Protein AF-A0A943PPU2-F1 (afdb_monomer)

Sequence (184 aa):
MMKNMEWGAVAYLKQSKYGLGTTDIEVNTDLDHYYTGGGISDAYKTNVAQSTTGNEYGVYDMSGGAFEYVMGNMKNSGNAFYSSNAGFTTAPDAKYYDSYKYDTSYTSHARGKLGDATKETLTAFGFTYGGWYSDYTTFSNSSYSWFLRGGHYSQGTYAGVFYFNSNKGNAFDSYSARAVLSAQ

Mean predicted aligned error: 3.01 Å

Foldseek 3Di:
DAELLVLLVLVCLLCDPQFVNLQFQAAQQQAPQLDWLNDPDQVLQVSLSQFSHSHSPGDHLQAARFWAWHQEFEAAPVRHTALQAQPDPHDDPPVRYHYWYADQFFQQQVRDDPNSLSRPQFCDGSDQLRGVQSAGHTHAYNQFTTKIGQDHSVCGSNGGSSHIDTHSNDDDPRYHYDDDDDDD

Radius of gyration: 15.71 Å; Cα contacts (8 Å, |Δi|>4): 454; chains: 1; bounding box: 36×34×41 Å

Secondary structure (DSSP, 8-state):
---HHHHHHHHHHHHSTTTTTTSPPPPB--TTT--TTSSSTTGGGT-GGGSTTSSTTSPP-SSBSSEEEEEEEE--TTSS---TTS--SSPPPGGG-EEE---S-SS-GGGPPTTTTSSTTBSSTT-TT-BGGG--B---BTTB-EEEEE--GGGGGG-EEEEEEEE-S---TTEEE-------

Structure (mmCIF, N/CA/C/O backbone):
data_AF-A0A943PPU2-F1
#
_entry.id   AF-A0A943PPU2-F1
#
loop_
_atom_site.group_PDB
_atom_site.id
_atom_site.type_symbol
_atom_site.label_atom_id
_atom_site.label_alt_id
_atom_site.label_comp_id
_atom_site.label_asym_id
_atom_site.label_entity_id
_atom_site.label_seq_id
_atom_site.pdbx_PDB_ins_code
_atom_site.Cartn_x
_atom_site.Cartn_y
_atom_site.Cartn_z
_atom_site.occupancy
_atom_site.B_iso_or_equiv
_atom_site.auth_seq_id
_atom_site.auth_comp_id
_atom_site.auth_asym_id
_atom_site.auth_atom_id
_atom_site.pdbx_PDB_model_num
ATOM 1 N N . MET A 1 1 ? -5.563 -10.428 -8.237 1.00 91.38 1 MET A N 1
ATOM 2 C CA . MET A 1 1 ? -4.950 -9.590 -7.189 1.00 91.38 1 MET A CA 1
ATOM 3 C C . MET A 1 1 ? -5.447 -8.163 -7.361 1.00 91.38 1 MET A C 1
ATOM 5 O O . MET A 1 1 ? -5.676 -7.752 -8.494 1.00 91.38 1 MET A O 1
ATOM 9 N N . MET A 1 2 ? -5.663 -7.463 -6.251 1.00 95.81 2 MET A N 1
ATOM 10 C CA . MET A 1 2 ? -6.032 -6.044 -6.170 1.00 95.81 2 MET A CA 1
ATOM 11 C C . MET A 1 2 ? -4.985 -5.139 -6.847 1.00 95.81 2 MET A C 1
ATOM 13 O O . MET A 1 2 ? -3.799 -5.451 -6.774 1.00 95.81 2 MET A O 1
ATOM 17 N N . LYS A 1 3 ? -5.374 -4.022 -7.476 1.00 96.75 3 LYS A N 1
ATOM 18 C CA .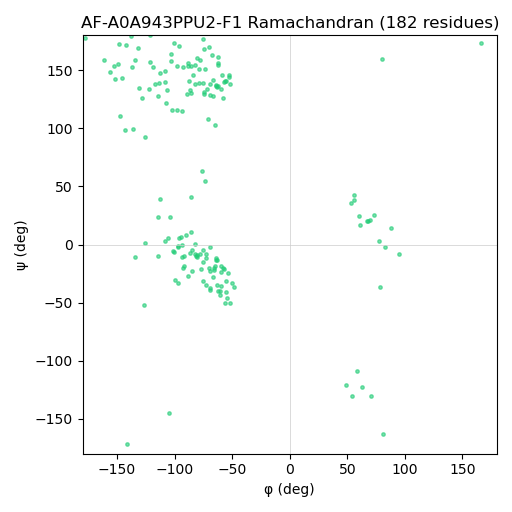 LYS A 1 3 ? -4.454 -2.957 -7.926 1.00 96.75 3 LYS A CA 1
ATOM 19 C C . LYS A 1 3 ? -4.378 -1.833 -6.887 1.00 96.75 3 LYS A C 1
ATOM 21 O O . LYS A 1 3 ? -5.166 -1.771 -5.946 1.00 96.75 3 LYS A O 1
ATOM 26 N N . ASN A 1 4 ? -3.452 -0.898 -7.078 1.00 97.31 4 ASN A N 1
ATOM 27 C CA . ASN A 1 4 ? -3.294 0.238 -6.168 1.00 97.31 4 ASN A CA 1
ATOM 28 C C . ASN A 1 4 ? -4.540 1.138 -6.141 1.00 97.31 4 ASN A C 1
ATOM 30 O O . ASN A 1 4 ? -4.911 1.619 -5.075 1.00 97.31 4 ASN A O 1
ATOM 34 N N . MET A 1 5 ? -5.239 1.305 -7.267 1.00 95.88 5 MET A N 1
ATOM 35 C CA . MET A 1 5 ? -6.501 2.059 -7.292 1.00 95.88 5 MET A CA 1
ATOM 36 C C . MET A 1 5 ? -7.581 1.455 -6.381 1.00 95.88 5 MET A C 1
ATOM 38 O O . MET A 1 5 ? -8.298 2.192 -5.706 1.00 95.88 5 MET A O 1
ATOM 42 N N . GLU A 1 6 ? -7.704 0.125 -6.322 1.00 97.12 6 GLU A N 1
ATOM 43 C CA . GLU A 1 6 ? -8.655 -0.510 -5.403 1.00 97.12 6 GLU A CA 1
ATOM 44 C C . GLU A 1 6 ? -8.185 -0.433 -3.943 1.00 97.12 6 GLU A C 1
ATOM 46 O O . GLU A 1 6 ? -9.016 -0.239 -3.057 1.00 97.12 6 GLU A O 1
ATOM 51 N N . TRP A 1 7 ? -6.873 -0.507 -3.678 1.00 98.00 7 TRP A N 1
ATOM 52 C CA . TRP A 1 7 ? -6.336 -0.257 -2.332 1.00 98.00 7 TRP A CA 1
ATOM 53 C C . TRP A 1 7 ? -6.649 1.166 -1.864 1.00 98.00 7 TRP A C 1
ATOM 55 O O . TRP A 1 7 ? -7.084 1.372 -0.729 1.00 98.00 7 TRP A O 1
ATOM 65 N N . GLY A 1 8 ? -6.478 2.149 -2.751 1.00 97.94 8 GLY A 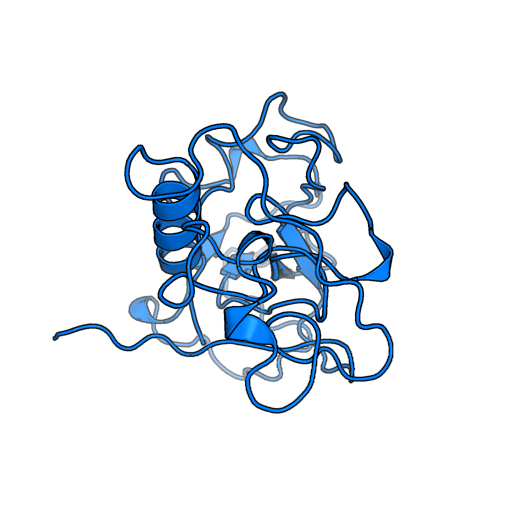N 1
ATOM 66 C CA . GLY A 1 8 ? -6.812 3.544 -2.497 1.00 97.94 8 GLY A CA 1
ATOM 67 C C . GLY A 1 8 ? -8.258 3.707 -2.043 1.00 97.94 8 GLY A C 1
ATOM 68 O O . GLY A 1 8 ? -8.501 4.334 -1.017 1.00 97.94 8 GLY A O 1
ATOM 69 N N . ALA A 1 9 ? -9.217 3.058 -2.712 1.00 97.00 9 ALA A N 1
ATOM 70 C CA . ALA A 1 9 ? -10.622 3.084 -2.295 1.00 97.00 9 ALA A CA 1
ATOM 71 C C . ALA A 1 9 ? -10.824 2.615 -0.838 1.00 97.00 9 ALA A C 1
ATOM 73 O O . ALA A 1 9 ? -11.580 3.238 -0.089 1.00 97.00 9 ALA A O 1
ATOM 74 N N . VAL A 1 10 ? -10.109 1.570 -0.407 1.00 97.50 10 VAL A N 1
ATOM 75 C CA . VAL A 1 10 ? -10.146 1.085 0.984 1.00 97.50 10 VAL A CA 1
ATOM 76 C C . VAL A 1 10 ? -9.489 2.084 1.947 1.00 97.50 10 VAL A C 1
ATOM 78 O O . VAL A 1 10 ? -10.017 2.332 3.034 1.00 97.50 10 VAL A O 1
ATOM 81 N N . ALA A 1 11 ? -8.384 2.716 1.545 1.00 98.00 11 ALA A N 1
ATOM 82 C CA . ALA A 1 11 ? -7.723 3.765 2.325 1.00 98.00 11 ALA A CA 1
ATOM 83 C C . ALA A 1 11 ? -8.628 4.994 2.530 1.00 98.00 11 ALA A C 1
ATOM 85 O O . ALA A 1 11 ? -8.710 5.542 3.632 1.00 98.00 11 ALA A O 1
ATOM 86 N N . TYR A 1 12 ? -9.376 5.396 1.501 1.00 98.06 12 TYR A N 1
ATOM 87 C CA . TYR A 1 12 ? -10.361 6.470 1.621 1.00 98.06 12 TYR A CA 1
ATOM 88 C C . TYR A 1 12 ? -11.561 6.077 2.470 1.00 98.06 12 TYR A C 1
ATOM 90 O O . TYR A 1 12 ? -12.035 6.913 3.237 1.00 98.06 12 TYR A O 1
ATOM 98 N N . LEU A 1 13 ? -12.033 4.827 2.386 1.00 97.62 13 LEU A N 1
ATOM 99 C CA . LEU A 1 13 ? -13.058 4.325 3.301 1.00 97.62 13 LEU A CA 1
ATOM 100 C C . LEU A 1 13 ? -12.590 4.491 4.750 1.00 97.62 13 LEU A C 1
ATOM 102 O O . LEU A 1 13 ? -13.311 5.122 5.522 1.00 97.62 13 LEU A O 1
ATOM 106 N N . LYS A 1 14 ? -11.370 4.035 5.079 1.00 98.06 14 LYS A N 1
ATOM 107 C CA . LYS A 1 14 ? -10.753 4.198 6.409 1.00 98.06 14 LYS A CA 1
ATOM 108 C C . LYS A 1 14 ? -10.772 5.647 6.875 1.00 98.06 14 LYS A C 1
ATOM 110 O O . LYS A 1 14 ? -11.221 5.920 7.982 1.00 98.06 14 LYS A O 1
ATOM 115 N N . GLN A 1 15 ? -10.314 6.573 6.034 1.00 98.06 15 GLN A N 1
ATOM 116 C CA . GLN A 1 15 ? -10.206 7.992 6.390 1.00 98.06 15 GLN A CA 1
ATOM 117 C C . GLN A 1 15 ? -11.558 8.731 6.416 1.00 98.06 15 GLN A C 1
ATOM 119 O O . GLN A 1 15 ? -11.650 9.849 6.925 1.00 98.06 15 GLN A O 1
ATOM 124 N N . SER A 1 16 ? -12.612 8.155 5.835 1.00 97.88 16 SER A N 1
ATOM 125 C CA . SER A 1 16 ? -13.917 8.807 5.716 1.00 97.88 16 SER A CA 1
ATOM 126 C C . SER A 1 16 ? -14.684 8.857 7.042 1.00 97.88 16 SER A C 1
ATOM 128 O O . SER A 1 16 ? -14.389 8.129 7.985 1.00 97.88 16 SER A O 1
ATOM 130 N N . LYS A 1 17 ? -15.770 9.645 7.073 1.00 97.25 17 LYS A N 1
ATOM 131 C CA . LYS A 1 17 ? -16.748 9.651 8.180 1.00 97.25 17 LYS A CA 1
ATOM 132 C C . LYS A 1 17 ? -17.507 8.326 8.366 1.00 97.25 17 LYS A C 1
ATOM 134 O O . LYS A 1 17 ? -18.249 8.195 9.330 1.00 97.25 17 LYS A O 1
ATOM 139 N N . TYR A 1 18 ? -17.396 7.411 7.402 1.00 96.50 18 TYR A N 1
ATOM 140 C CA . TYR A 1 18 ? -17.982 6.070 7.454 1.00 96.50 18 TYR A CA 1
ATOM 141 C C . TYR A 1 18 ? -16.944 5.002 7.838 1.00 96.50 18 TYR A C 1
ATOM 143 O O . TYR A 1 18 ? -17.309 3.844 8.020 1.00 96.50 18 TYR A O 1
ATOM 151 N N . GLY A 1 19 ? -15.666 5.383 7.930 1.00 98.00 19 GLY A N 1
ATOM 152 C CA . GLY A 1 19 ? -14.591 4.561 8.472 1.00 98.00 19 GLY A CA 1
ATOM 153 C C . GLY A 1 19 ? -14.181 5.026 9.866 1.00 98.00 19 GLY A C 1
ATOM 154 O O . GLY A 1 19 ? -15.003 5.506 10.643 1.00 98.00 19 GLY A O 1
ATOM 155 N N . LEU A 1 20 ? -12.887 4.916 10.164 1.00 97.81 20 LEU A N 1
ATOM 156 C CA . LEU A 1 20 ? -12.278 5.374 11.416 1.00 97.81 20 LEU A CA 1
ATOM 157 C C . LEU A 1 20 ? -11.965 6.880 11.450 1.00 97.81 20 LEU A C 1
ATOM 159 O O . LEU A 1 20 ? -11.620 7.420 12.504 1.00 97.81 20 LEU A O 1
ATOM 163 N N . GLY A 1 21 ? -12.064 7.583 10.321 1.00 97.75 21 GLY A N 1
ATOM 164 C CA . GLY A 1 21 ? -11.729 9.001 10.256 1.00 97.75 21 GLY A CA 1
ATOM 165 C C . GLY A 1 21 ? -10.250 9.239 10.568 1.00 97.75 21 GLY A C 1
ATOM 166 O O . GLY A 1 21 ? -9.369 8.700 9.901 1.00 97.75 21 GLY A O 1
ATOM 167 N N . THR A 1 22 ? -9.978 10.067 11.580 1.00 96.44 22 THR A N 1
ATOM 168 C CA . THR A 1 22 ? -8.616 10.360 12.058 1.00 96.44 22 THR A CA 1
ATOM 169 C C . THR A 1 22 ? -8.084 9.347 13.068 1.00 96.44 22 THR A C 1
ATOM 171 O O . THR A 1 22 ? -6.938 9.468 13.489 1.00 96.44 22 THR A O 1
ATOM 174 N N . THR A 1 23 ? -8.896 8.380 13.497 1.00 97.38 23 THR A N 1
ATOM 175 C CA . THR A 1 23 ? -8.406 7.260 14.303 1.00 97.38 23 THR A CA 1
ATOM 176 C C . THR A 1 23 ? -7.653 6.298 13.392 1.00 97.38 23 THR A C 1
ATOM 178 O O . THR A 1 23 ? -8.045 6.068 12.241 1.00 97.38 23 THR A O 1
ATOM 181 N N . ASP A 1 24 ? -6.534 5.775 13.881 1.00 96.75 24 ASP A N 1
ATOM 182 C CA . ASP A 1 24 ? -5.734 4.839 13.109 1.00 96.75 24 ASP A CA 1
ATOM 183 C C . ASP A 1 24 ? -6.158 3.383 13.292 1.00 96.75 24 ASP A C 1
ATOM 185 O O . ASP A 1 24 ? -6.806 3.046 14.283 1.00 96.75 24 ASP A O 1
ATOM 189 N N . ILE A 1 25 ? -5.837 2.544 12.304 1.00 97.75 25 ILE A N 1
ATOM 190 C CA . ILE A 1 25 ? -6.087 1.101 12.382 1.00 97.75 25 ILE A CA 1
ATOM 191 C C . ILE A 1 25 ? -5.058 0.492 13.333 1.00 97.75 25 ILE A C 1
ATOM 193 O O . ILE A 1 25 ? -3.858 0.706 13.169 1.00 97.75 25 ILE A O 1
ATOM 197 N N . GLU A 1 26 ? -5.519 -0.299 14.299 1.00 97.25 26 GLU A N 1
ATOM 198 C CA . GLU A 1 26 ? -4.621 -1.043 15.178 1.00 97.25 26 GLU A CA 1
ATOM 199 C C . GLU A 1 26 ? -3.813 -2.075 14.379 1.00 97.25 26 GLU A C 1
ATOM 201 O O . GLU A 1 26 ? -4.338 -2.778 13.515 1.00 97.25 26 GLU A O 1
ATOM 206 N N . VAL A 1 27 ? -2.516 -2.155 14.670 1.00 97.00 27 VAL A N 1
ATOM 207 C CA . VAL A 1 27 ? -1.587 -3.040 13.964 1.00 97.00 27 VAL A CA 1
ATOM 208 C C . VAL A 1 27 ? -1.908 -4.494 14.301 1.00 97.00 27 VAL A C 1
ATOM 210 O O . VAL A 1 27 ? -1.947 -4.875 15.471 1.00 97.00 27 VAL A O 1
ATOM 213 N N . ASN A 1 28 ? -2.062 -5.333 13.278 1.00 95.88 28 ASN A N 1
ATOM 214 C CA . ASN A 1 28 ? -2.073 -6.778 13.447 1.00 95.88 28 ASN A CA 1
ATOM 215 C C . ASN A 1 28 ? -0.651 -7.252 13.802 1.00 95.88 28 ASN A C 1
ATOM 217 O O . ASN A 1 28 ? 0.266 -7.219 12.974 1.00 95.88 28 ASN A O 1
ATOM 221 N N . THR A 1 29 ? -0.467 -7.655 15.058 1.00 94.31 29 THR A N 1
ATOM 222 C CA . THR A 1 29 ? 0.818 -8.085 15.626 1.00 94.31 29 THR A CA 1
ATOM 223 C C . THR A 1 29 ? 1.020 -9.601 15.613 1.00 94.31 29 THR A C 1
ATOM 225 O O . THR A 1 29 ? 2.026 -10.068 16.149 1.00 94.31 29 THR A O 1
ATOM 228 N N . ASP A 1 30 ? 0.108 -10.372 15.003 1.00 90.56 30 ASP A N 1
ATOM 229 C CA . ASP A 1 30 ? 0.251 -11.825 14.878 1.00 90.56 30 ASP A CA 1
ATOM 230 C C . ASP A 1 30 ? 1.463 -12.172 14.004 1.00 90.56 30 ASP A C 1
ATOM 232 O O . ASP A 1 30 ? 1.446 -12.047 12.777 1.00 90.56 30 ASP A O 1
ATOM 236 N N . LEU A 1 31 ? 2.533 -12.580 14.681 1.00 85.00 31 LEU A N 1
ATOM 237 C CA . LEU A 1 31 ? 3.847 -12.813 14.099 1.00 85.00 31 LEU A CA 1
ATOM 238 C C . LEU A 1 31 ? 4.019 -14.206 13.491 1.00 85.00 31 LEU A C 1
ATOM 240 O O . LEU A 1 31 ? 4.896 -14.390 12.649 1.00 85.00 31 LEU A O 1
ATOM 244 N N . ASP A 1 32 ? 3.209 -15.166 13.935 1.00 82.81 32 ASP A N 1
ATOM 245 C CA . ASP A 1 32 ? 3.409 -16.584 13.640 1.00 82.81 32 ASP A CA 1
ATOM 246 C C . ASP A 1 32 ? 2.512 -17.058 12.495 1.00 82.81 32 ASP A C 1
ATOM 248 O O . ASP A 1 32 ? 2.891 -17.960 11.747 1.00 82.81 32 ASP A O 1
ATOM 252 N N . HIS A 1 33 ? 1.326 -16.460 12.348 1.00 88.50 33 HIS A N 1
ATOM 253 C CA . HIS A 1 33 ? 0.318 -16.978 11.421 1.00 88.50 33 HIS A CA 1
ATOM 254 C C . HIS A 1 33 ? -0.351 -15.926 10.539 1.00 88.50 33 HIS A C 1
ATOM 256 O O . HIS A 1 33 ? -1.046 -16.298 9.592 1.00 88.50 33 HIS A O 1
ATOM 262 N N . TYR A 1 34 ? -0.147 -14.636 10.826 1.00 91.06 34 TYR A N 1
ATOM 263 C CA . TYR A 1 34 ? -0.764 -13.531 10.090 1.00 91.06 34 TYR A CA 1
ATOM 264 C C . TYR A 1 34 ? -2.291 -13.660 9.996 1.00 91.06 34 TYR A C 1
ATOM 266 O O . TYR A 1 34 ? -2.887 -13.344 8.964 1.00 91.06 34 TYR A O 1
ATOM 274 N N . TYR A 1 35 ? -2.936 -14.173 11.047 1.00 93.06 35 TYR A N 1
ATOM 275 C CA . TYR A 1 35 ? -4.370 -14.396 11.023 1.00 93.06 35 TYR A CA 1
ATOM 276 C C . TYR A 1 35 ? -5.122 -13.077 10.894 1.00 93.06 35 TYR A C 1
ATOM 278 O O . TYR A 1 35 ? -4.827 -12.098 11.585 1.00 93.06 35 TYR A O 1
ATOM 286 N N . THR A 1 36 ? -6.146 -13.081 10.046 1.00 89.19 36 THR A N 1
ATOM 287 C CA . THR A 1 36 ? -7.007 -11.922 9.844 1.00 89.19 36 THR A CA 1
ATOM 288 C C . THR A 1 36 ? -7.660 -11.478 11.142 1.00 89.19 36 THR A C 1
ATOM 290 O O . THR A 1 36 ? -8.317 -12.259 11.831 1.00 89.19 36 THR A O 1
ATOM 293 N N . GLY A 1 37 ? -7.485 -10.199 11.475 1.00 91.56 37 GLY A N 1
ATOM 294 C CA . GLY A 1 37 ? -7.968 -9.651 12.741 1.00 91.56 37 GLY A CA 1
ATOM 295 C C . GLY A 1 37 ? -7.207 -10.169 13.964 1.00 91.56 37 GLY A C 1
ATOM 296 O O . GLY A 1 37 ? -7.748 -10.128 15.065 1.00 91.56 37 GLY A O 1
ATOM 297 N N . GLY A 1 38 ? -5.982 -10.672 13.790 1.00 91.94 38 GLY A N 1
ATOM 298 C CA . GLY A 1 38 ? -5.052 -10.991 14.875 1.00 91.94 38 GLY A CA 1
ATOM 299 C C . GLY A 1 38 ? -5.409 -12.230 15.694 1.00 91.94 38 GLY A C 1
ATOM 300 O O . GLY A 1 38 ? -5.047 -12.306 16.868 1.00 91.94 38 GLY A O 1
ATOM 301 N N . GLY A 1 39 ? -6.148 -13.188 15.129 1.00 92.31 39 GLY A N 1
ATOM 302 C CA . GLY A 1 39 ? -6.456 -14.432 15.828 1.00 92.31 39 GLY A CA 1
ATOM 303 C C . GLY A 1 39 ? -7.267 -15.438 15.019 1.00 92.31 39 GLY A C 1
ATOM 304 O O . GLY A 1 39 ? -7.672 -15.196 13.888 1.00 92.31 39 GLY A O 1
ATOM 305 N N . ILE A 1 40 ? -7.514 -16.594 15.626 1.00 92.81 40 ILE A N 1
ATOM 306 C CA . ILE A 1 40 ? -8.239 -17.705 15.001 1.00 92.81 40 ILE A CA 1
ATOM 307 C C . ILE A 1 40 ? -9.761 -17.509 15.035 1.00 92.81 40 ILE A C 1
ATOM 309 O O . ILE A 1 40 ? -10.298 -16.808 15.893 1.00 92.81 40 ILE A O 1
ATOM 313 N N . SER A 1 41 ? -10.469 -18.227 14.158 1.00 93.50 41 SER A N 1
ATOM 314 C CA . SER A 1 41 ? -11.937 -18.280 14.125 1.00 93.50 41 SER A CA 1
ATOM 315 C C . SER A 1 41 ? -12.567 -16.893 13.942 1.00 93.50 41 SER A C 1
ATOM 317 O O . SER A 1 41 ? -12.491 -16.325 12.856 1.00 93.50 41 SER A O 1
ATOM 319 N N . ASP A 1 42 ? -13.202 -16.348 14.977 1.00 95.12 42 ASP A N 1
ATOM 320 C CA . ASP A 1 42 ? -13.970 -15.112 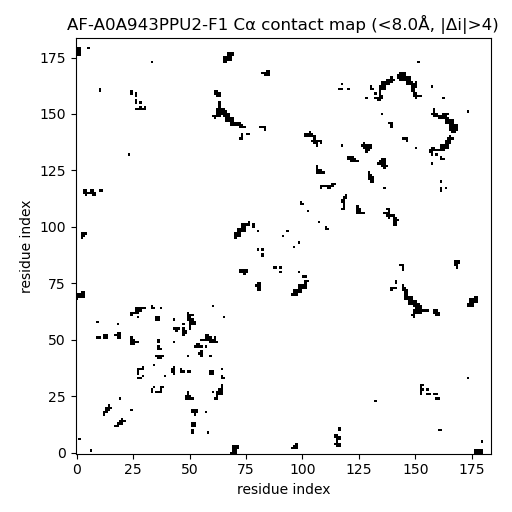14.932 1.00 95.12 42 ASP A CA 1
ATOM 321 C C . ASP A 1 42 ? -13.360 -13.986 15.773 1.00 95.12 42 ASP A C 1
ATOM 323 O O . ASP A 1 42 ? -14.054 -13.033 16.124 1.00 95.12 42 ASP A O 1
ATOM 327 N N . ALA A 1 43 ? -12.047 -14.052 16.024 1.00 94.62 43 ALA A N 1
ATOM 328 C CA . ALA A 1 43 ? -11.282 -12.996 16.692 1.00 94.62 43 ALA A CA 1
ATOM 329 C C . ALA A 1 43 ? -11.513 -11.600 16.081 1.00 94.62 43 ALA A C 1
ATOM 331 O O . ALA A 1 43 ? -11.561 -10.603 16.801 1.00 94.62 43 ALA A O 1
ATOM 332 N N . TYR A 1 44 ? -11.747 -11.520 14.766 1.00 94.56 44 TYR A N 1
ATOM 333 C CA . TYR A 1 44 ? -12.059 -10.267 14.075 1.00 94.56 44 TYR A CA 1
ATOM 334 C C . TYR A 1 44 ? -13.273 -9.532 14.680 1.00 94.56 44 TYR A C 1
ATOM 336 O O . TYR A 1 44 ? -13.282 -8.301 14.706 1.00 94.56 44 TYR A O 1
ATOM 344 N N . LYS A 1 45 ? -14.261 -10.248 15.239 1.00 95.81 45 LYS A N 1
ATOM 345 C CA . LYS A 1 45 ? -15.460 -9.650 15.856 1.00 95.81 45 LYS A CA 1
ATOM 346 C C . LYS A 1 45 ? -15.154 -8.858 17.123 1.00 95.81 45 LYS A C 1
ATOM 348 O O . LYS A 1 45 ? -15.898 -7.941 17.457 1.00 95.81 45 LYS A O 1
ATOM 353 N N . THR A 1 46 ? -14.091 -9.216 17.842 1.00 95.62 46 THR A N 1
ATOM 354 C CA . THR A 1 46 ? -13.642 -8.491 19.039 1.00 95.62 46 THR A CA 1
ATOM 355 C C . THR A 1 46 ? -12.517 -7.516 18.716 1.00 95.62 46 THR A C 1
ATOM 357 O O . THR A 1 46 ? -12.479 -6.425 19.277 1.00 95.62 46 THR A O 1
ATOM 360 N N . ASN A 1 47 ? -11.653 -7.850 17.754 1.00 96.56 47 ASN A N 1
ATOM 361 C CA . ASN A 1 47 ? -10.505 -7.036 17.341 1.00 96.56 47 ASN A CA 1
ATOM 362 C C . ASN A 1 47 ? -10.887 -5.982 16.288 1.00 96.56 47 ASN A C 1
ATOM 364 O O . ASN A 1 47 ? -10.168 -5.736 15.321 1.00 96.56 47 ASN A O 1
ATOM 368 N N . VAL A 1 48 ? -12.042 -5.338 16.463 1.00 97.31 48 VAL A N 1
ATOM 369 C CA . VAL A 1 48 ? -12.626 -4.414 15.476 1.00 97.31 48 VAL A CA 1
ATOM 370 C C . VAL A 1 48 ? -11.795 -3.153 15.231 1.00 97.31 48 VAL A C 1
ATOM 372 O O . VAL A 1 48 ? -11.951 -2.519 14.188 1.00 97.31 48 VAL A O 1
ATOM 375 N N . ALA A 1 49 ? -10.884 -2.807 16.144 1.00 97.12 49 ALA A N 1
ATOM 376 C CA . ALA A 1 49 ? -9.924 -1.718 15.966 1.00 97.12 49 ALA A CA 1
ATOM 377 C C . ALA A 1 49 ? -8.906 -1.987 14.837 1.00 97.12 49 ALA A C 1
ATOM 379 O O . ALA A 1 49 ? -8.362 -1.042 14.271 1.00 97.12 49 ALA A O 1
ATOM 380 N N . GLN A 1 50 ? -8.710 -3.253 14.446 1.00 96.88 50 GLN A N 1
ATOM 381 C CA . GLN A 1 50 ? -7.894 -3.641 13.287 1.00 96.88 50 GLN A CA 1
ATOM 382 C C . GLN A 1 50 ? -8.654 -3.539 11.948 1.00 96.88 50 GLN A C 1
ATOM 384 O O . GLN A 1 50 ? -8.108 -3.852 10.889 1.00 96.88 50 GLN A O 1
ATOM 389 N N . SER A 1 51 ? -9.921 -3.113 11.972 1.00 97.81 51 SER A N 1
ATOM 390 C CA . SER A 1 51 ? -10.749 -2.942 10.777 1.00 97.81 51 SER A CA 1
ATOM 391 C C . SER A 1 51 ? -10.770 -1.487 10.301 1.00 97.81 51 SER A C 1
ATOM 393 O O . SER A 1 51 ? -10.698 -0.552 11.095 1.00 97.81 51 SER A O 1
ATOM 395 N N . THR A 1 52 ? -10.992 -1.259 9.006 1.00 98.19 52 THR A N 1
ATOM 396 C CA . THR A 1 52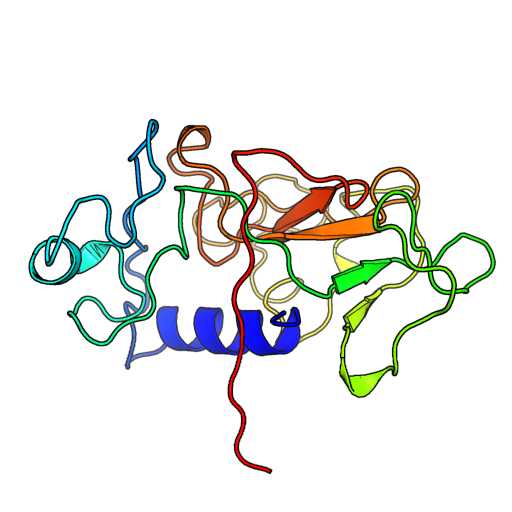 ? -11.115 0.098 8.432 1.00 98.19 52 THR A CA 1
ATOM 397 C C . THR A 1 52 ? -12.297 0.924 8.951 1.00 98.19 52 THR A C 1
ATOM 399 O O . THR A 1 52 ? -12.353 2.126 8.689 1.00 98.19 52 THR A O 1
ATOM 402 N N . THR A 1 53 ? -13.254 0.308 9.648 1.00 97.94 53 THR A N 1
ATOM 403 C CA . THR A 1 53 ? -14.506 0.960 10.072 1.00 97.94 53 THR A CA 1
ATOM 404 C C . THR A 1 53 ? -14.778 0.869 11.573 1.00 97.94 53 THR A C 1
ATOM 406 O O . THR A 1 53 ? -15.810 1.353 12.036 1.00 97.94 53 THR A O 1
ATOM 409 N N . GLY A 1 54 ? -13.876 0.259 12.346 1.00 97.19 54 GLY A N 1
ATOM 410 C CA . GLY A 1 54 ? -14.067 0.059 13.783 1.00 97.19 54 GLY A CA 1
ATOM 411 C C . GLY A 1 54 ? -15.186 -0.928 14.139 1.00 97.19 54 GLY A C 1
ATOM 412 O O . GLY A 1 54 ? -15.706 -0.873 15.250 1.00 97.19 54 GLY A O 1
ATOM 413 N N . ASN A 1 55 ? -15.594 -1.804 13.214 1.00 96.81 55 ASN A N 1
ATOM 414 C CA . ASN A 1 55 ? -16.605 -2.843 13.435 1.00 96.81 55 ASN A CA 1
ATOM 415 C C . ASN A 1 55 ? -16.317 -4.098 12.586 1.00 96.81 55 ASN A C 1
ATOM 417 O O . ASN A 1 55 ? -15.448 -4.084 11.716 1.00 96.81 55 ASN A O 1
ATOM 421 N N . GLU A 1 56 ? -17.076 -5.175 12.814 1.00 96.50 56 GLU A N 1
ATOM 422 C CA . GLU A 1 56 ? -16.847 -6.489 12.187 1.00 96.50 56 GLU A CA 1
ATOM 423 C C . GLU A 1 56 ? -17.016 -6.527 10.656 1.00 96.50 56 GLU A C 1
ATOM 425 O O . GLU A 1 56 ? -16.601 -7.493 10.019 1.00 96.50 56 GLU A O 1
ATOM 430 N N . TYR A 1 57 ? -17.605 -5.489 10.055 1.00 95.88 57 TYR A N 1
ATOM 431 C CA . TYR A 1 57 ? -17.850 -5.394 8.612 1.00 95.88 57 TYR A CA 1
ATOM 432 C C . TYR A 1 57 ? -16.771 -4.596 7.869 1.00 95.88 57 TYR A C 1
ATOM 434 O O . TYR A 1 57 ? -16.853 -4.427 6.650 1.00 95.88 57 TYR A O 1
ATOM 442 N N . GLY A 1 58 ? -15.775 -4.069 8.587 1.00 96.31 58 GLY A N 1
ATOM 443 C CA . GLY A 1 58 ? -14.637 -3.391 7.981 1.00 96.31 58 GLY A CA 1
ATOM 444 C C . GLY A 1 58 ? -13.702 -4.342 7.237 1.00 96.31 58 GLY A C 1
ATOM 445 O O . GLY A 1 58 ? -13.788 -5.564 7.329 1.00 96.31 58 GLY A O 1
ATOM 446 N N . VAL A 1 59 ? -12.762 -3.757 6.501 1.00 96.94 59 VAL A N 1
ATOM 447 C CA . VAL A 1 59 ? -11.674 -4.513 5.874 1.00 96.94 59 VAL A CA 1
ATOM 448 C C . VAL A 1 59 ? -10.545 -4.657 6.890 1.00 96.94 59 VAL A C 1
ATOM 450 O O . VAL A 1 59 ? -10.136 -3.662 7.487 1.00 96.94 59 VAL A O 1
ATOM 453 N N . TYR A 1 60 ? -10.056 -5.879 7.073 1.00 95.94 60 TYR A N 1
ATOM 454 C CA . TYR A 1 60 ? -8.957 -6.220 7.978 1.00 95.94 60 TYR A CA 1
ATOM 455 C C . TYR A 1 60 ? -7.637 -6.398 7.212 1.00 95.94 60 TYR A C 1
ATOM 457 O O . TYR A 1 60 ? -7.604 -6.368 5.973 1.00 95.94 60 TYR A O 1
ATOM 465 N N . ASP A 1 61 ? -6.550 -6.567 7.970 1.00 93.56 61 ASP A N 1
ATOM 466 C CA . ASP A 1 61 ? -5.180 -6.746 7.472 1.00 93.56 61 ASP A CA 1
ATOM 467 C C . ASP A 1 61 ? -4.753 -5.601 6.550 1.00 93.56 61 ASP A C 1
ATOM 469 O O . ASP A 1 61 ? -4.197 -5.793 5.470 1.00 93.56 61 ASP A O 1
ATOM 473 N N . MET A 1 62 ? -5.104 -4.385 6.970 1.00 96.44 62 MET A N 1
ATOM 474 C CA . MET A 1 62 ? -4.699 -3.142 6.318 1.00 96.44 62 MET A CA 1
ATOM 475 C C . MET A 1 62 ? -3.546 -2.457 7.068 1.00 96.44 62 MET A C 1
ATOM 477 O O . MET A 1 62 ? -3.051 -1.447 6.584 1.00 96.44 62 MET A O 1
ATOM 481 N N . SER A 1 63 ? -3.141 -2.984 8.231 1.00 97.06 63 SER A N 1
ATOM 482 C CA . SER A 1 63 ? -2.039 -2.505 9.073 1.00 97.06 63 SER A CA 1
ATOM 483 C C . SER A 1 63 ? -1.380 -3.694 9.780 1.00 97.06 63 SER A C 1
ATOM 485 O O . SER A 1 63 ? -2.003 -4.316 10.640 1.00 97.06 63 SER A O 1
ATOM 487 N N . GLY A 1 64 ? -0.143 -4.039 9.418 1.00 96.25 64 GLY A N 1
ATOM 488 C CA . GLY A 1 64 ? 0.586 -5.171 10.006 1.00 96.25 64 GLY A CA 1
ATOM 489 C C . GLY A 1 64 ? 0.213 -6.538 9.419 1.00 96.25 64 GLY A C 1
ATOM 490 O O . GLY A 1 64 ? -0.370 -6.630 8.342 1.00 96.25 64 GLY A O 1
ATOM 491 N N . GLY A 1 65 ? 0.566 -7.615 10.129 1.00 94.50 65 GLY A N 1
ATOM 492 C CA . GLY A 1 65 ? 0.437 -8.990 9.637 1.00 94.50 65 GLY A CA 1
ATOM 493 C C . GLY A 1 65 ? 1.448 -9.314 8.528 1.00 94.50 65 GLY A C 1
ATOM 494 O O . GLY A 1 65 ? 2.652 -9.076 8.687 1.00 94.50 65 GLY A O 1
ATOM 495 N N . ALA A 1 66 ? 0.961 -9.870 7.419 1.00 94.75 66 ALA A N 1
ATOM 496 C CA . ALA A 1 66 ? 1.745 -10.153 6.217 1.00 94.75 66 ALA A CA 1
ATOM 497 C C . ALA A 1 66 ? 1.814 -8.934 5.278 1.00 94.75 66 ALA A C 1
ATOM 499 O O . ALA A 1 66 ? 0.918 -8.094 5.244 1.00 94.75 66 ALA A O 1
ATOM 500 N N . PHE A 1 67 ? 2.869 -8.848 4.464 1.00 95.75 67 PHE A N 1
ATOM 501 C CA . PHE A 1 67 ? 2.926 -7.847 3.397 1.00 95.75 67 PHE A CA 1
ATOM 502 C C . PHE A 1 67 ? 1.954 -8.192 2.270 1.00 95.75 67 PHE A C 1
ATOM 504 O O . PHE A 1 67 ? 1.994 -9.298 1.745 1.00 95.75 67 PHE A O 1
ATOM 511 N N . GLU A 1 68 ? 1.186 -7.216 1.796 1.00 96.88 68 GLU A N 1
ATOM 512 C CA . GLU A 1 68 ? 0.232 -7.428 0.706 1.00 96.88 68 GLU A CA 1
ATOM 513 C C . GLU A 1 68 ? 0.814 -6.989 -0.634 1.00 96.88 68 GLU A C 1
ATOM 515 O O . GLU A 1 68 ? 1.044 -5.797 -0.864 1.00 96.88 68 GLU A O 1
ATOM 520 N N . TYR A 1 69 ? 1.000 -7.932 -1.556 1.00 97.81 69 TYR A N 1
ATOM 521 C CA . TYR A 1 69 ? 1.204 -7.577 -2.951 1.00 97.81 69 TYR A CA 1
ATOM 522 C C . TYR A 1 69 ? -0.074 -7.007 -3.557 1.00 97.81 69 TYR A C 1
ATOM 524 O O . TYR A 1 69 ? -1.178 -7.540 -3.423 1.00 97.81 69 TYR A O 1
ATOM 532 N N . VAL A 1 70 ? 0.128 -5.953 -4.333 1.00 97.88 70 VAL A N 1
ATOM 533 C CA . VAL A 1 70 ? -0.864 -5.400 -5.247 1.00 97.88 70 VAL A CA 1
ATOM 534 C C . VAL A 1 70 ? -0.296 -5.413 -6.658 1.00 97.88 70 VAL A C 1
ATOM 536 O O . VAL A 1 70 ? 0.918 -5.375 -6.868 1.00 97.88 70 VAL A O 1
ATOM 539 N N . MET A 1 71 ? -1.175 -5.408 -7.653 1.00 97.38 71 MET A N 1
ATOM 540 C CA . MET A 1 71 ? -0.821 -5.293 -9.065 1.00 97.38 71 MET A CA 1
ATOM 541 C C . MET A 1 71 ? -0.398 -3.855 -9.403 1.00 97.38 71 MET A C 1
ATOM 543 O O . MET A 1 71 ? -0.962 -3.223 -10.288 1.00 97.38 71 MET A O 1
ATOM 547 N N . GLY A 1 72 ? 0.576 -3.306 -8.680 1.00 97.56 72 GLY A N 1
ATOM 548 C CA . GLY A 1 72 ? 1.255 -2.049 -8.978 1.00 97.56 72 GLY A CA 1
ATOM 549 C C . GLY A 1 72 ? 2.671 -2.344 -9.461 1.00 97.56 72 GLY A C 1
ATOM 550 O O . GLY A 1 72 ? 3.441 -2.969 -8.734 1.00 97.56 72 GLY A O 1
ATOM 551 N N . ASN A 1 73 ? 3.023 -1.906 -10.673 1.00 97.81 73 ASN A N 1
ATOM 552 C CA . ASN A 1 73 ? 4.315 -2.202 -11.299 1.00 97.81 73 ASN A CA 1
ATOM 553 C C . ASN A 1 73 ? 4.997 -0.950 -11.862 1.00 97.81 73 ASN A C 1
ATOM 555 O O . ASN A 1 73 ? 4.379 -0.155 -12.573 1.00 97.81 73 ASN A O 1
ATOM 559 N N . MET A 1 74 ? 6.291 -0.782 -11.604 1.00 97.88 74 MET A N 1
ATOM 560 C CA . MET A 1 74 ? 7.102 0.241 -12.259 1.00 97.88 74 MET A CA 1
ATOM 561 C C . MET A 1 74 ? 7.655 -0.277 -13.586 1.00 97.88 74 MET A C 1
ATOM 563 O O . MET A 1 74 ? 8.244 -1.352 -13.643 1.00 97.88 74 MET A O 1
ATOM 567 N N . LYS A 1 75 ? 7.537 0.527 -14.644 1.00 97.88 75 LYS A N 1
ATOM 568 C CA . LYS A 1 75 ? 8.169 0.236 -15.938 1.00 97.88 75 LYS A CA 1
ATOM 569 C C . LYS A 1 75 ? 9.696 0.185 -15.828 1.00 97.88 75 LYS A C 1
ATOM 571 O O . LYS A 1 75 ? 10.277 0.853 -14.977 1.00 97.88 75 LYS A O 1
ATOM 576 N N . ASN A 1 76 ? 10.351 -0.542 -16.730 1.00 97.25 76 ASN A N 1
ATOM 577 C CA . ASN A 1 76 ? 11.812 -0.527 -16.853 1.00 97.25 76 ASN A CA 1
ATOM 578 C C . ASN A 1 76 ? 12.317 0.762 -17.540 1.00 97.25 76 ASN A C 1
ATOM 580 O O . ASN A 1 76 ? 11.530 1.598 -17.993 1.00 97.25 76 ASN A O 1
ATOM 584 N N . SER A 1 77 ? 13.640 0.914 -17.647 1.00 97.50 77 SER A N 1
ATOM 585 C CA . SER A 1 77 ? 14.285 2.075 -18.283 1.00 97.50 77 SER A CA 1
ATOM 586 C C . SER A 1 77 ? 13.906 2.264 -19.759 1.00 97.50 77 SER A C 1
ATOM 588 O O . SER A 1 77 ? 13.953 3.382 -20.262 1.00 97.50 77 SER A O 1
ATOM 590 N N . GLY A 1 78 ? 13.473 1.196 -20.436 1.00 97.62 78 GLY A N 1
ATOM 591 C CA . GLY A 1 78 ? 12.938 1.213 -21.799 1.00 97.62 78 GLY A CA 1
ATOM 592 C C . GLY A 1 78 ? 11.440 1.526 -21.893 1.00 97.62 78 GLY A C 1
ATOM 593 O O . GLY A 1 78 ? 10.856 1.343 -22.956 1.00 97.62 78 GLY A O 1
ATOM 594 N N . ASN A 1 79 ? 10.800 1.970 -20.802 1.00 96.50 79 ASN A N 1
ATOM 595 C CA . ASN A 1 79 ? 9.364 2.273 -20.730 1.00 96.50 79 ASN A CA 1
ATOM 596 C C . ASN A 1 79 ? 8.451 1.060 -21.036 1.00 96.50 79 ASN A C 1
ATOM 598 O O . ASN A 1 79 ? 7.288 1.234 -21.408 1.00 96.50 79 ASN A O 1
ATOM 602 N N . ALA A 1 80 ? 8.952 -0.161 -20.834 1.00 97.12 80 ALA A N 1
ATOM 603 C CA . ALA A 1 80 ? 8.202 -1.407 -20.972 1.00 97.12 80 ALA A CA 1
ATOM 604 C C . ALA A 1 80 ? 7.815 -1.992 -19.602 1.00 97.12 80 ALA A C 1
ATOM 606 O O . ALA A 1 80 ? 8.361 -1.604 -18.566 1.00 97.12 80 ALA A O 1
ATOM 607 N N . PHE A 1 81 ? 6.857 -2.924 -19.598 1.00 97.88 81 PHE A N 1
ATOM 608 C CA . PHE A 1 81 ? 6.488 -3.692 -18.405 1.00 97.88 81 PHE A CA 1
ATOM 609 C C . PHE A 1 81 ? 7.711 -4.406 -17.815 1.00 97.88 81 PHE A C 1
ATOM 611 O O . PHE A 1 81 ? 8.546 -4.923 -18.561 1.00 97.88 81 PHE A O 1
ATOM 618 N N . TYR A 1 82 ? 7.815 -4.437 -16.484 1.00 97.06 82 TYR A N 1
ATOM 619 C CA . TYR A 1 82 ? 8.986 -4.987 -15.811 1.00 97.06 82 TYR A CA 1
ATOM 620 C C . TYR A 1 82 ? 8.604 -6.062 -14.797 1.00 97.06 82 TYR A C 1
ATOM 622 O O . TYR A 1 82 ? 8.352 -5.792 -13.623 1.00 97.06 82 TYR A O 1
ATOM 630 N N . SER A 1 83 ? 8.608 -7.306 -15.277 1.00 96.56 83 SER A N 1
ATOM 631 C CA . SER A 1 83 ? 8.285 -8.495 -14.483 1.00 96.56 83 SER A CA 1
ATOM 632 C C . SER A 1 83 ? 9.212 -8.679 -13.278 1.00 96.56 83 SER A C 1
ATOM 634 O O . SER A 1 83 ? 8.760 -9.090 -12.213 1.00 96.56 83 SER A O 1
ATOM 636 N N . SER A 1 84 ? 10.499 -8.333 -13.416 1.00 96.31 84 SER A N 1
ATOM 637 C CA . SER A 1 84 ? 11.529 -8.674 -12.429 1.00 96.31 84 SER A CA 1
ATOM 638 C C . SER A 1 84 ? 11.436 -10.167 -12.059 1.00 96.31 84 SER A C 1
ATOM 640 O O . SER A 1 84 ? 11.524 -11.006 -12.955 1.00 96.31 84 SER A O 1
ATOM 642 N N . ASN A 1 85 ? 11.225 -10.511 -10.790 1.00 97.12 85 ASN A N 1
ATOM 643 C CA . ASN A 1 85 ? 11.147 -11.888 -10.306 1.00 97.12 85 ASN A CA 1
ATOM 644 C C . ASN A 1 85 ? 9.708 -12.434 -10.227 1.00 97.12 85 ASN A C 1
ATOM 646 O O . ASN A 1 85 ? 9.523 -13.549 -9.749 1.00 97.12 85 ASN A O 1
ATOM 650 N N . ALA A 1 86 ? 8.699 -11.698 -10.709 1.00 95.69 86 ALA A N 1
ATOM 651 C CA . ALA A 1 86 ? 7.293 -12.117 -10.641 1.00 95.69 86 ALA A CA 1
ATOM 652 C C . ALA A 1 86 ? 6.899 -13.211 -11.654 1.00 95.69 86 ALA A C 1
ATOM 654 O O . ALA A 1 86 ? 5.765 -13.678 -11.647 1.00 95.69 86 ALA A O 1
ATOM 655 N N . GLY A 1 87 ? 7.806 -13.616 -12.550 1.00 95.50 87 GLY A N 1
ATOM 656 C CA . GLY A 1 87 ? 7.593 -14.758 -13.448 1.00 95.50 87 GLY A CA 1
ATOM 657 C C . GLY A 1 87 ? 6.683 -14.498 -14.656 1.00 95.50 87 GLY A C 1
ATOM 658 O O . GLY A 1 87 ? 6.455 -15.408 -15.449 1.00 95.50 87 GLY A O 1
ATOM 659 N N . PHE A 1 88 ? 6.200 -13.269 -14.861 1.00 96.25 88 PHE A N 1
ATOM 660 C CA . PHE A 1 88 ? 5.493 -12.900 -16.090 1.00 96.25 88 PHE A CA 1
ATOM 661 C C . PHE A 1 88 ? 6.436 -12.942 -17.298 1.00 96.25 88 PHE A C 1
ATOM 663 O O . PHE A 1 88 ? 7.487 -12.294 -17.287 1.00 96.25 88 PHE A O 1
ATOM 670 N N . THR A 1 89 ? 6.030 -13.652 -18.351 1.00 95.75 89 THR A N 1
ATOM 671 C CA . THR A 1 89 ? 6.718 -13.693 -19.655 1.00 95.75 89 THR A CA 1
ATOM 672 C C . THR A 1 89 ? 6.250 -12.582 -20.595 1.00 95.75 89 THR A C 1
ATOM 674 O O . THR A 1 89 ? 7.013 -12.122 -21.441 1.00 95.75 89 THR A O 1
ATOM 677 N N . THR A 1 90 ? 5.015 -12.110 -20.419 1.00 96.00 90 THR A N 1
ATOM 678 C CA . THR A 1 90 ? 4.417 -10.984 -21.145 1.00 96.00 90 THR A CA 1
ATOM 679 C C . THR A 1 90 ? 3.707 -10.048 -20.175 1.00 96.00 90 THR A C 1
ATOM 681 O O . THR A 1 90 ? 3.338 -10.443 -19.069 1.00 96.00 90 THR A O 1
ATOM 684 N N . ALA A 1 91 ? 3.494 -8.798 -20.590 1.00 96.56 91 ALA A N 1
ATOM 685 C CA . ALA A 1 91 ? 2.683 -7.875 -19.808 1.00 96.56 91 ALA A CA 1
ATOM 686 C C . ALA A 1 91 ? 1.239 -8.407 -19.681 1.00 96.56 91 ALA A C 1
ATOM 688 O O . ALA A 1 91 ? 0.686 -8.863 -20.686 1.00 96.56 91 ALA A O 1
ATOM 689 N N . PRO A 1 92 ? 0.619 -8.349 -18.488 1.00 96.19 92 PRO A N 1
ATOM 690 C CA . PRO A 1 92 ? -0.819 -8.559 -18.357 1.00 96.19 92 PRO A CA 1
ATOM 691 C C . PRO A 1 92 ? -1.592 -7.408 -19.022 1.00 96.19 92 PRO A C 1
ATOM 693 O O . PRO A 1 92 ? -1.032 -6.331 -19.250 1.00 96.19 92 PRO A O 1
ATOM 696 N N . ASP A 1 93 ? -2.890 -7.594 -19.295 1.00 96.38 93 ASP A N 1
ATOM 697 C CA . ASP A 1 93 ? -3.720 -6.489 -19.794 1.00 96.38 93 ASP A CA 1
ATOM 698 C C . ASP A 1 93 ? -3.670 -5.297 -18.829 1.00 96.38 93 ASP A C 1
ATOM 700 O O . ASP A 1 93 ? -3.775 -5.454 -17.609 1.00 96.38 93 ASP A O 1
ATOM 704 N N . ALA A 1 94 ? -3.616 -4.085 -19.385 1.00 94.19 94 ALA A N 1
ATOM 705 C CA . ALA A 1 94 ? -3.521 -2.842 -18.617 1.00 94.19 94 ALA A CA 1
ATOM 706 C C . ALA A 1 94 ? -4.666 -2.635 -17.605 1.00 94.19 94 ALA A C 1
ATOM 708 O O . ALA A 1 94 ? -4.509 -1.900 -16.638 1.00 94.19 94 ALA A O 1
ATOM 709 N N . LYS A 1 95 ? -5.814 -3.300 -17.784 1.00 93.88 95 LYS A N 1
ATOM 710 C CA . LYS A 1 95 ? -6.934 -3.243 -16.828 1.00 93.88 95 LYS A CA 1
ATOM 711 C C . LYS A 1 95 ? -6.650 -3.961 -15.501 1.00 93.88 95 LYS A C 1
ATOM 713 O O . LYS A 1 95 ? -7.326 -3.669 -14.513 1.00 93.88 95 LYS A O 1
ATOM 718 N N . TYR A 1 96 ? -5.673 -4.872 -15.475 1.00 95.19 96 TYR A N 1
ATOM 719 C CA . TYR A 1 96 ? -5.341 -5.717 -14.323 1.00 95.19 96 TYR A CA 1
ATOM 720 C C . TYR A 1 96 ? -4.184 -5.195 -13.470 1.00 95.19 96 TYR A C 1
ATOM 722 O O . TYR A 1 96 ? -3.869 -5.825 -12.465 1.00 95.19 96 TYR A O 1
ATOM 730 N N . TYR A 1 97 ? -3.546 -4.079 -13.837 1.00 96.62 97 TYR A N 1
ATOM 731 C CA . TYR A 1 97 ? -2.451 -3.524 -13.047 1.00 96.62 97 TYR A CA 1
ATOM 732 C C . TYR A 1 97 ? -2.299 -2.009 -13.207 1.00 96.62 97 TYR A C 1
ATOM 734 O O . TYR A 1 97 ? -2.621 -1.425 -14.238 1.00 96.62 97 TYR A O 1
ATOM 742 N N . ASP A 1 98 ? -1.748 -1.374 -12.181 1.00 97.62 98 ASP A N 1
ATOM 743 C CA . ASP A 1 98 ? -1.358 0.024 -12.183 1.00 97.62 98 ASP A CA 1
ATOM 744 C C . ASP A 1 98 ? 0.114 0.173 -12.568 1.00 97.62 98 ASP A C 1
ATOM 746 O O . ASP A 1 98 ? 1.009 -0.232 -11.830 1.00 97.62 98 ASP A O 1
ATOM 750 N N . SER A 1 99 ? 0.386 0.803 -13.715 1.00 97.12 99 SER A N 1
ATOM 751 C CA . SER A 1 99 ? 1.766 1.096 -14.123 1.00 97.12 99 SER A CA 1
ATOM 752 C C . SER A 1 99 ? 2.275 2.431 -13.567 1.00 97.12 99 SER A C 1
ATOM 754 O O . SER A 1 99 ? 1.541 3.424 -13.630 1.00 97.12 99 SER A O 1
ATOM 756 N N . TYR A 1 100 ? 3.540 2.481 -13.146 1.00 97.94 100 TYR A N 1
ATOM 757 C CA . TYR A 1 100 ? 4.245 3.683 -12.683 1.00 97.94 100 TYR A CA 1
ATOM 758 C C . TYR A 1 100 ? 5.462 3.997 -13.559 1.00 97.94 100 TYR A C 1
ATOM 760 O O . TYR A 1 100 ? 6.063 3.111 -14.176 1.00 97.94 100 TYR A O 1
ATOM 768 N N . LYS A 1 101 ? 5.829 5.282 -13.622 1.00 97.56 101 LYS A N 1
ATOM 769 C CA . LYS A 1 101 ? 6.986 5.754 -14.395 1.00 97.56 101 LYS A CA 1
ATOM 770 C C . LYS A 1 101 ? 8.292 5.221 -13.793 1.00 97.56 101 LYS A C 1
ATOM 772 O O . LYS A 1 101 ? 8.433 5.188 -12.572 1.00 97.56 101 LYS A O 1
ATOM 777 N N . TYR A 1 102 ? 9.229 4.853 -14.668 1.00 97.94 102 TYR A N 1
ATOM 778 C CA . TYR A 1 102 ? 10.583 4.445 -14.298 1.00 97.94 102 TYR A CA 1
ATOM 779 C C . TYR A 1 102 ? 11.313 5.526 -13.494 1.00 97.94 102 TYR A C 1
ATOM 781 O O . TYR A 1 102 ? 11.239 6.712 -13.828 1.00 97.94 102 TYR A O 1
ATOM 789 N N . ASP A 1 103 ? 12.050 5.088 -12.478 1.00 97.75 103 ASP A N 1
ATOM 790 C CA . ASP A 1 103 ? 12.997 5.889 -11.710 1.00 97.75 103 ASP A CA 1
ATOM 791 C C . ASP A 1 103 ? 13.964 4.961 -10.962 1.00 97.75 103 ASP A C 1
ATOM 793 O O . ASP A 1 103 ? 13.659 3.796 -10.689 1.00 97.75 103 ASP A O 1
ATOM 797 N N . THR A 1 104 ? 15.119 5.489 -10.586 1.00 97.19 104 THR A N 1
ATOM 798 C CA . THR A 1 104 ? 16.068 4.821 -9.691 1.00 97.19 104 THR A CA 1
ATOM 799 C C . THR A 1 104 ? 15.828 5.199 -8.227 1.00 97.19 104 THR A C 1
ATOM 801 O O . THR A 1 104 ? 16.263 4.477 -7.335 1.00 97.19 104 THR A O 1
ATOM 804 N N . SER A 1 105 ? 15.120 6.303 -7.957 1.00 96.81 105 SER A N 1
ATOM 805 C CA . SER A 1 105 ? 14.806 6.769 -6.603 1.00 96.81 105 SER A CA 1
ATOM 806 C C . SER A 1 105 ? 13.499 6.187 -6.054 1.00 96.81 105 SER A C 1
ATOM 808 O O . SER A 1 105 ? 12.425 6.299 -6.667 1.00 96.81 105 SER A O 1
ATOM 810 N N . TYR A 1 106 ? 13.584 5.645 -4.836 1.00 95.69 106 TYR A N 1
ATOM 811 C CA . TYR A 1 106 ? 12.444 5.179 -4.041 1.00 95.69 106 TYR A CA 1
ATOM 812 C C . TYR A 1 106 ? 11.723 6.297 -3.274 1.00 95.69 106 TYR A C 1
ATOM 814 O O . TYR A 1 106 ? 10.656 6.056 -2.725 1.00 95.69 106 TYR A O 1
ATOM 822 N N . THR A 1 107 ? 12.251 7.525 -3.242 1.00 95.50 107 THR A N 1
ATOM 823 C CA . THR A 1 107 ? 11.612 8.664 -2.549 1.00 95.50 107 THR A CA 1
ATOM 824 C C . THR A 1 107 ? 11.018 9.706 -3.496 1.00 95.50 107 THR A C 1
ATOM 826 O O . THR A 1 107 ? 10.464 10.718 -3.059 1.00 95.50 107 THR A O 1
ATOM 829 N N . SER A 1 108 ? 11.072 9.460 -4.804 1.00 95.62 108 S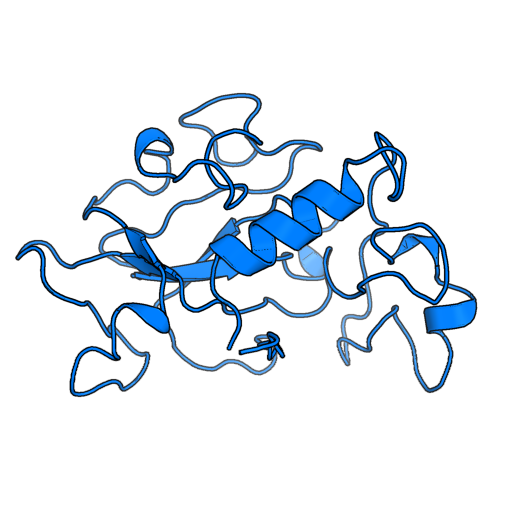ER A N 1
ATOM 830 C CA . SER A 1 108 ? 10.478 10.310 -5.843 1.00 95.62 108 SER A CA 1
ATOM 831 C C . SER A 1 108 ? 8.946 10.121 -5.922 1.00 95.62 108 SER A C 1
ATOM 833 O O . SER A 1 108 ? 8.377 9.700 -6.928 1.00 95.62 108 SER A O 1
ATOM 835 N N . HIS A 1 109 ? 8.262 10.477 -4.833 1.00 95.31 109 HIS A N 1
ATOM 836 C CA .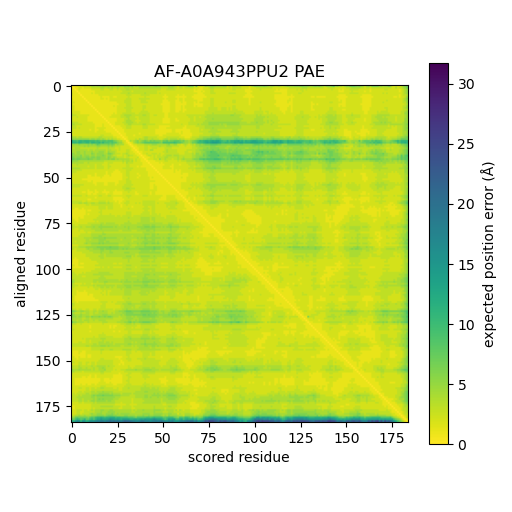 HIS A 1 109 ? 6.820 10.317 -4.604 1.00 95.31 109 HIS A CA 1
ATOM 837 C C . HIS A 1 109 ? 5.919 11.048 -5.610 1.00 95.31 109 HIS A C 1
ATOM 839 O O . HIS A 1 109 ? 4.760 10.689 -5.799 1.00 95.31 109 HIS A O 1
ATOM 845 N N . ALA A 1 110 ? 6.452 12.038 -6.331 1.00 93.94 110 ALA A N 1
ATOM 846 C CA . ALA A 1 110 ? 5.709 12.745 -7.372 1.00 93.94 110 ALA A CA 1
ATOM 847 C C . ALA A 1 110 ? 5.177 11.819 -8.487 1.00 93.94 110 ALA A C 1
ATOM 849 O O . ALA A 1 110 ? 4.230 12.209 -9.180 1.00 93.94 110 ALA A O 1
ATOM 850 N N . ARG A 1 111 ? 5.757 10.611 -8.632 1.00 95.38 111 ARG A N 1
ATOM 851 C CA . ARG A 1 111 ? 5.319 9.548 -9.554 1.00 95.38 111 ARG A CA 1
ATOM 852 C C . ARG A 1 111 ? 4.027 8.841 -9.139 1.00 95.38 111 ARG A C 1
ATOM 854 O O . ARG A 1 111 ? 3.495 8.088 -9.954 1.00 95.38 111 ARG A O 1
ATOM 861 N N . GLY A 1 112 ? 3.551 9.050 -7.914 1.00 96.38 112 GLY A N 1
ATOM 862 C CA . GLY A 1 112 ? 2.279 8.506 -7.456 1.00 96.38 112 GLY A CA 1
ATOM 863 C C . GLY A 1 112 ? 1.090 9.016 -8.250 1.00 96.38 112 GLY A C 1
ATOM 864 O O . GLY A 1 112 ? 1.170 10.037 -8.949 1.00 96.38 112 GLY A O 1
ATOM 865 N N . LYS A 1 113 ? -0.017 8.289 -8.148 1.00 97.12 113 LYS A N 1
ATOM 866 C CA . LYS A 1 113 ? -1.284 8.670 -8.768 1.00 97.12 113 LYS A CA 1
ATOM 867 C C . LYS A 1 113 ? -2.202 9.236 -7.696 1.00 97.12 113 LYS A C 1
ATOM 869 O O . LYS A 1 113 ? -2.002 9.007 -6.515 1.00 97.12 113 LYS A O 1
ATOM 874 N N . LEU A 1 114 ? -3.175 10.026 -8.128 1.00 97.06 114 LEU A N 1
ATOM 875 C CA . LEU A 1 114 ? -4.242 10.457 -7.238 1.00 97.06 114 LEU A CA 1
ATOM 876 C C . LEU A 1 114 ? -5.291 9.355 -7.165 1.00 97.06 114 LEU A C 1
ATOM 878 O O . LEU A 1 114 ? -5.652 8.796 -8.203 1.00 97.06 114 LEU A O 1
ATOM 882 N N . GLY A 1 115 ? -5.796 9.083 -5.966 1.00 96.88 115 GLY A N 1
ATOM 883 C CA . GLY A 1 115 ? -6.854 8.101 -5.755 1.00 96.88 115 GLY A CA 1
ATOM 884 C C . GLY A 1 115 ? -6.344 6.711 -5.376 1.00 96.88 115 GLY A C 1
ATOM 885 O O . GLY A 1 115 ? -7.152 5.862 -5.015 1.00 96.88 115 GLY A O 1
ATOM 886 N N . ASP A 1 116 ? -5.030 6.479 -5.430 1.00 97.62 116 ASP A N 1
ATOM 887 C CA . ASP A 1 116 ? -4.402 5.202 -5.076 1.00 97.62 116 ASP A CA 1
ATOM 888 C C . ASP A 1 116 ? -3.663 5.240 -3.725 1.00 97.62 116 ASP A C 1
ATOM 890 O O . ASP A 1 116 ? -3.002 4.270 -3.352 1.00 97.62 116 ASP A O 1
ATOM 894 N N . ALA A 1 117 ? -3.769 6.356 -2.990 1.00 97.62 117 ALA A N 1
ATOM 895 C CA . ALA A 1 117 ? -3.102 6.576 -1.712 1.00 97.62 117 ALA A CA 1
ATOM 896 C C . ALA A 1 117 ? -1.571 6.407 -1.780 1.00 97.62 117 ALA A C 1
ATOM 898 O O . ALA A 1 117 ? -0.951 5.848 -0.869 1.00 97.62 117 ALA A O 1
ATOM 899 N N . THR A 1 118 ? -0.950 6.853 -2.879 1.00 97.50 118 THR A N 1
ATOM 900 C CA . THR A 1 118 ? 0.518 6.919 -3.011 1.00 97.50 118 THR A CA 1
ATOM 901 C C . THR A 1 118 ? 1.064 8.342 -3.124 1.00 97.50 118 THR A C 1
ATOM 903 O O . THR A 1 118 ? 2.280 8.534 -3.048 1.00 97.50 118 THR A O 1
ATOM 906 N N . LYS A 1 119 ? 0.201 9.355 -3.299 1.00 96.25 119 LYS A N 1
ATOM 907 C CA . LYS A 1 119 ? 0.622 10.752 -3.501 1.00 96.25 119 LYS A CA 1
ATOM 908 C C . LYS A 1 119 ? -0.026 11.741 -2.538 1.00 96.25 119 LYS A C 1
ATOM 910 O O . LYS A 1 119 ? 0.666 12.538 -1.917 1.00 96.25 119 LYS A O 1
ATOM 915 N N . GLU A 1 120 ? -1.345 11.710 -2.435 1.00 96.44 120 GLU A N 1
ATOM 916 C CA . GLU A 1 120 ? -2.171 12.646 -1.663 1.00 96.44 120 GLU A CA 1
ATOM 917 C C . GLU A 1 120 ? -2.235 12.338 -0.164 1.00 96.44 120 GLU A C 1
ATOM 919 O O . GLU A 1 120 ? -2.727 13.156 0.607 1.00 96.44 120 GLU A O 1
ATOM 924 N N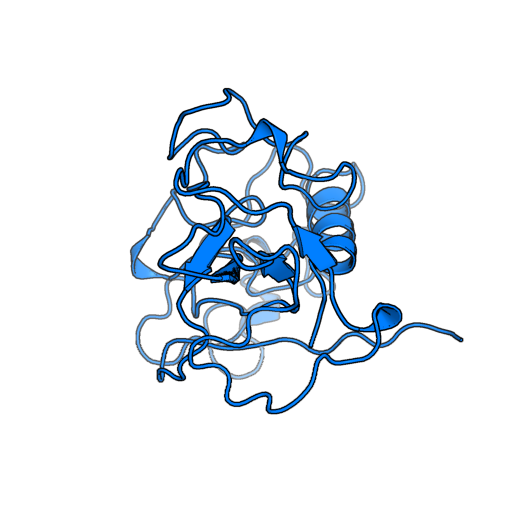 . THR A 1 121 ? -1.715 11.184 0.251 1.00 96.38 121 THR A N 1
ATOM 925 C CA . THR A 1 121 ? -1.690 10.715 1.646 1.00 96.38 121 THR A CA 1
ATOM 926 C C . THR A 1 121 ? -0.303 10.853 2.274 1.00 96.38 121 THR A C 1
ATOM 928 O O . THR A 1 121 ? 0.052 10.125 3.199 1.00 96.38 121 THR A O 1
ATOM 931 N N . LEU A 1 122 ? 0.507 11.765 1.731 1.00 96.19 122 LEU A N 1
ATOM 932 C CA . LEU A 1 122 ? 1.848 12.079 2.205 1.00 96.19 122 LEU A CA 1
ATOM 933 C C . LEU A 1 122 ? 1.853 13.436 2.906 1.00 96.19 122 LEU A C 1
ATOM 935 O O . LEU A 1 122 ? 1.352 14.427 2.379 1.00 96.19 122 LEU A O 1
ATOM 939 N N . THR A 1 123 ? 2.474 13.489 4.076 1.00 95.38 123 THR A N 1
ATOM 940 C CA . THR A 1 123 ? 2.796 14.718 4.810 1.00 95.38 123 THR A CA 1
ATOM 941 C C . THR A 1 123 ? 3.979 15.463 4.188 1.00 95.38 123 THR A C 1
ATOM 943 O O . THR A 1 123 ? 4.016 16.692 4.219 1.00 95.38 123 THR A O 1
ATOM 946 N N . ALA A 1 124 ? 4.925 14.739 3.581 1.00 92.69 124 ALA A N 1
ATOM 947 C CA . ALA A 1 124 ? 6.070 15.302 2.875 1.00 92.69 124 ALA A CA 1
ATOM 948 C C . ALA A 1 124 ? 6.553 14.371 1.755 1.00 92.69 124 ALA A C 1
ATOM 950 O O . ALA A 1 124 ? 6.588 13.150 1.901 1.00 92.69 124 ALA A O 1
ATOM 951 N N . PHE A 1 125 ? 6.973 14.952 0.630 1.00 94.19 125 PHE A N 1
ATOM 952 C CA . PHE A 1 125 ? 7.630 14.201 -0.442 1.00 94.19 125 PHE A CA 1
ATOM 953 C C . PHE A 1 125 ? 9.113 14.016 -0.120 1.00 94.19 125 PHE A C 1
ATOM 955 O O . PHE A 1 125 ? 9.721 14.829 0.571 1.00 94.19 125 PHE A O 1
ATOM 962 N N . GLY A 1 126 ? 9.718 12.964 -0.669 1.00 94.19 126 GLY A N 1
ATOM 963 C CA . GLY A 1 126 ? 11.148 12.701 -0.489 1.00 94.19 126 GLY A CA 1
ATOM 964 C C . GLY A 1 126 ? 11.511 11.980 0.813 1.00 94.19 126 GLY A C 1
ATOM 965 O O . GLY A 1 126 ? 12.682 11.658 1.000 1.00 94.19 126 GLY A O 1
ATOM 966 N N . PHE A 1 127 ? 10.539 11.691 1.682 1.00 92.62 127 PHE A N 1
ATOM 967 C CA . PHE A 1 127 ? 10.766 11.089 2.994 1.00 92.62 127 PHE A CA 1
ATOM 968 C C . PHE A 1 127 ? 10.108 9.712 3.113 1.00 92.62 127 PHE A C 1
ATOM 970 O O . PHE A 1 127 ? 8.989 9.505 2.658 1.00 92.62 127 PHE A O 1
ATOM 977 N N . THR A 1 128 ? 10.826 8.774 3.724 1.00 94.19 128 THR A N 1
ATOM 978 C CA . THR A 1 128 ? 10.434 7.363 3.839 1.00 94.19 128 THR A CA 1
ATOM 979 C C . THR A 1 128 ? 9.364 7.122 4.906 1.00 94.19 128 THR A C 1
ATOM 981 O O . THR A 1 128 ? 8.667 6.128 4.837 1.00 94.19 128 THR A O 1
ATOM 984 N N . TYR A 1 129 ? 9.201 8.021 5.875 1.00 93.50 129 TYR A N 1
ATOM 985 C CA . TYR A 1 129 ? 8.118 7.974 6.873 1.00 93.50 129 TYR A CA 1
ATOM 986 C C . TYR A 1 129 ? 7.167 9.152 6.647 1.00 93.50 129 TYR A C 1
ATOM 988 O O . TYR A 1 129 ? 6.782 9.869 7.568 1.00 93.50 129 TYR A O 1
ATOM 996 N N . GLY A 1 130 ? 6.928 9.446 5.366 1.00 91.94 130 GLY A N 1
ATOM 997 C CA . GLY A 1 130 ? 6.156 10.594 4.917 1.00 91.94 130 GLY A CA 1
ATOM 998 C C . GLY A 1 130 ? 4.661 10.315 4.851 1.00 91.94 130 GLY A C 1
ATOM 999 O O . GLY A 1 130 ? 3.912 11.258 4.620 1.00 91.94 130 GLY A O 1
ATOM 1000 N N . GLY A 1 131 ? 4.209 9.074 5.041 1.00 95.81 131 GLY A N 1
ATOM 1001 C CA . GLY A 1 131 ? 2.793 8.722 5.055 1.00 95.81 131 GLY A CA 1
ATOM 1002 C C . GLY A 1 131 ? 2.022 9.411 6.177 1.00 95.81 131 GLY A C 1
ATOM 1003 O O . GLY A 1 131 ? 2.582 9.823 7.198 1.00 95.81 131 GLY A O 1
ATOM 1004 N N . TRP A 1 132 ? 0.711 9.559 5.997 1.00 97.44 132 TRP A N 1
ATOM 1005 C CA . TRP A 1 132 ? -0.177 9.835 7.124 1.00 97.44 132 TRP A CA 1
ATOM 1006 C C . TRP A 1 132 ? 0.025 8.793 8.227 1.00 97.44 132 TRP A C 1
ATOM 1008 O O . TRP A 1 132 ? 0.333 7.644 7.937 1.00 97.44 132 TRP A O 1
ATOM 1018 N N . TYR A 1 133 ? -0.112 9.228 9.482 1.00 96.75 133 TYR A N 1
ATOM 1019 C CA . TYR A 1 133 ? 0.159 8.414 10.678 1.00 96.75 133 TYR A CA 1
ATOM 1020 C C . TYR A 1 133 ? 1.610 7.913 10.793 1.00 96.75 133 TYR A C 1
ATOM 1022 O O . TYR A 1 133 ? 1.907 7.050 11.606 1.00 96.75 133 TYR A O 1
ATOM 1030 N N . SER A 1 134 ? 2.536 8.526 10.041 1.00 95.75 134 SER A N 1
ATOM 1031 C CA . SER A 1 134 ? 3.946 8.123 9.965 1.00 95.75 134 SER A CA 1
ATOM 1032 C C . SER A 1 134 ? 4.172 6.757 9.311 1.00 95.75 134 SER A C 1
ATOM 1034 O O . SER A 1 134 ? 5.260 6.192 9.451 1.00 95.75 134 SER A O 1
ATOM 1036 N N . ASP A 1 135 ? 3.199 6.278 8.531 1.00 97.69 135 ASP A N 1
ATOM 1037 C CA . ASP A 1 135 ? 3.341 5.086 7.702 1.00 97.69 135 ASP A CA 1
ATOM 1038 C C . ASP A 1 135 ? 4.579 5.176 6.797 1.00 97.69 135 ASP A C 1
ATOM 1040 O O . ASP A 1 135 ? 4.946 6.239 6.272 1.00 97.69 135 ASP A O 1
ATOM 1044 N N . TYR A 1 136 ? 5.220 4.028 6.589 1.00 97.56 136 TYR A N 1
ATOM 1045 C CA . TYR A 1 136 ? 6.383 3.914 5.716 1.00 97.56 136 TYR A CA 1
ATOM 1046 C C . TYR A 1 136 ? 5.983 3.985 4.236 1.00 97.56 136 TYR A C 1
ATOM 1048 O O . TYR A 1 136 ? 5.095 3.272 3.768 1.00 97.56 136 TYR A O 1
ATOM 1056 N N . THR A 1 137 ? 6.684 4.818 3.477 1.00 97.31 137 THR A N 1
ATOM 1057 C CA . THR A 1 137 ? 6.361 5.177 2.098 1.00 97.31 137 THR A CA 1
ATOM 1058 C C . THR A 1 137 ? 7.615 5.175 1.229 1.00 97.31 137 THR A C 1
ATOM 1060 O O . THR A 1 137 ? 8.397 6.129 1.206 1.00 97.31 137 THR A O 1
ATOM 1063 N N . THR A 1 138 ? 7.819 4.091 0.484 1.00 96.81 138 THR A N 1
ATOM 1064 C CA . THR A 1 138 ? 8.863 3.963 -0.537 1.00 96.81 138 THR A CA 1
ATOM 1065 C C . THR A 1 138 ? 8.273 3.489 -1.853 1.00 96.81 138 THR A C 1
ATOM 1067 O O . THR A 1 138 ? 7.615 2.457 -1.965 1.00 96.81 138 THR A O 1
ATOM 1070 N N . PHE A 1 139 ? 8.542 4.247 -2.906 1.00 96.19 139 PHE A N 1
ATOM 1071 C CA . PHE A 1 139 ? 8.141 3.880 -4.250 1.00 96.19 139 PHE A CA 1
ATOM 1072 C C . PHE A 1 139 ? 8.995 2.749 -4.823 1.00 96.19 139 PHE A C 1
ATOM 1074 O O . PHE A 1 139 ? 10.201 2.656 -4.577 1.00 96.19 139 PHE A O 1
ATOM 1081 N N . SER A 1 140 ? 8.366 1.979 -5.714 1.00 96.75 140 SER A N 1
ATOM 1082 C CA . SER A 1 140 ? 9.068 1.079 -6.631 1.00 96.75 140 SER A CA 1
ATOM 1083 C C . SER A 1 140 ? 10.162 1.816 -7.401 1.00 96.75 140 SER A C 1
ATOM 1085 O O . SER A 1 140 ? 9.950 2.939 -7.861 1.00 96.75 140 SER A O 1
ATOM 1087 N N . ASN A 1 141 ? 11.320 1.182 -7.547 1.00 96.12 141 ASN A N 1
ATOM 1088 C CA . ASN A 1 141 ? 12.509 1.714 -8.215 1.00 96.12 141 ASN A CA 1
ATOM 1089 C C . ASN A 1 141 ? 13.162 0.639 -9.098 1.00 96.12 141 ASN A C 1
ATOM 1091 O O . ASN A 1 141 ? 12.689 -0.494 -9.166 1.00 96.12 141 ASN A O 1
ATOM 1095 N N . SER A 1 142 ? 14.254 0.975 -9.788 1.00 96.19 142 SER A N 1
ATOM 1096 C CA . SER A 1 142 ? 14.921 0.080 -10.750 1.00 96.19 142 SER A CA 1
ATOM 1097 C C . SER A 1 142 ? 15.298 -1.301 -10.193 1.00 96.19 142 SER A C 1
ATOM 1099 O O . SER A 1 142 ? 15.405 -2.254 -10.965 1.00 96.19 142 SER A O 1
ATOM 1101 N N . SER A 1 143 ? 15.474 -1.420 -8.875 1.00 96.00 143 SER A N 1
ATOM 1102 C CA . SER A 1 143 ? 15.804 -2.674 -8.187 1.00 96.00 143 SER A CA 1
ATOM 1103 C C . SER A 1 143 ? 14.582 -3.442 -7.673 1.00 96.00 143 SER A C 1
ATOM 1105 O O . SER A 1 143 ? 14.700 -4.641 -7.424 1.00 96.00 143 SER A O 1
ATOM 1107 N N . TYR A 1 144 ? 13.437 -2.775 -7.503 1.00 97.62 144 TYR A N 1
ATOM 1108 C CA . TYR A 1 144 ? 12.223 -3.305 -6.873 1.00 97.62 144 TYR A CA 1
ATOM 1109 C C . TYR A 1 144 ? 10.990 -2.753 -7.597 1.00 97.62 144 TYR A C 1
ATOM 1111 O O . TYR A 1 144 ? 10.591 -1.609 -7.381 1.00 97.62 144 TYR A O 1
ATOM 1119 N N . SER A 1 145 ? 10.422 -3.539 -8.512 1.00 97.25 145 SER A N 1
ATOM 1120 C CA . SER A 1 145 ? 9.419 -3.066 -9.469 1.00 97.25 145 SER A CA 1
ATOM 1121 C C . SER A 1 145 ? 7.968 -3.253 -9.035 1.00 97.25 145 SER A C 1
ATOM 1123 O O . SER A 1 145 ? 7.096 -2.708 -9.706 1.00 97.25 145 SER A O 1
ATOM 1125 N N . TRP A 1 146 ? 7.692 -4.006 -7.971 1.00 98.19 146 TRP A N 1
ATOM 1126 C CA . TRP A 1 146 ? 6.335 -4.358 -7.538 1.00 98.19 146 TRP A CA 1
ATOM 1127 C C . TRP A 1 146 ? 5.978 -3.723 -6.206 1.00 98.19 146 TRP A C 1
ATOM 1129 O O . TRP A 1 146 ? 6.806 -3.721 -5.303 1.00 98.19 146 TRP A O 1
ATOM 1139 N N . PHE A 1 147 ? 4.748 -3.231 -6.069 1.00 98.06 147 PHE A N 1
ATOM 1140 C CA . PHE A 1 147 ? 4.266 -2.606 -4.838 1.00 98.06 147 PHE A CA 1
ATOM 1141 C C . PHE A 1 147 ? 3.867 -3.625 -3.768 1.00 98.06 147 PHE A C 1
ATOM 1143 O O . PHE A 1 147 ? 3.190 -4.615 -4.047 1.00 98.06 147 PHE A O 1
ATOM 1150 N N . LEU A 1 148 ? 4.235 -3.300 -2.532 1.00 98.00 148 LEU A N 1
ATOM 1151 C CA . LEU A 1 148 ? 3.715 -3.893 -1.305 1.00 98.00 148 LEU A CA 1
ATOM 1152 C C . LEU A 1 148 ? 2.911 -2.842 -0.539 1.00 98.00 148 LEU A C 1
ATOM 1154 O O . LEU A 1 148 ? 3.255 -1.658 -0.578 1.00 98.00 148 LEU A O 1
ATOM 1158 N N . ARG A 1 149 ? 1.876 -3.271 0.178 1.00 98.06 149 ARG A N 1
ATOM 1159 C CA . ARG A 1 149 ? 1.001 -2.423 0.998 1.00 98.06 149 ARG A CA 1
ATOM 1160 C C . ARG A 1 149 ? 0.813 -3.015 2.406 1.00 98.06 149 ARG A C 1
ATOM 1162 O O . ARG A 1 149 ? 1.234 -4.143 2.660 1.00 98.06 149 ARG A O 1
ATOM 1169 N N . GLY A 1 150 ? 0.226 -2.239 3.322 1.00 97.19 150 GLY A N 1
ATOM 1170 C CA . GLY A 1 150 ? -0.181 -2.665 4.677 1.00 97.19 150 GLY A CA 1
ATOM 1171 C C . GLY A 1 150 ? 0.952 -2.764 5.706 1.00 97.19 150 GLY A C 1
ATOM 1172 O O . GLY A 1 150 ? 0.780 -2.376 6.860 1.00 97.19 150 GLY A O 1
ATOM 1173 N N . GLY A 1 151 ? 2.135 -3.204 5.275 1.00 96.44 151 GLY A N 1
ATOM 1174 C CA . GLY A 1 151 ? 3.298 -3.392 6.141 1.00 96.44 151 GLY A CA 1
ATOM 1175 C C . GLY A 1 151 ? 3.245 -4.703 6.929 1.00 96.44 151 GLY A C 1
ATOM 1176 O O . GLY A 1 151 ? 2.199 -5.309 7.097 1.00 96.44 151 GLY A O 1
ATOM 1177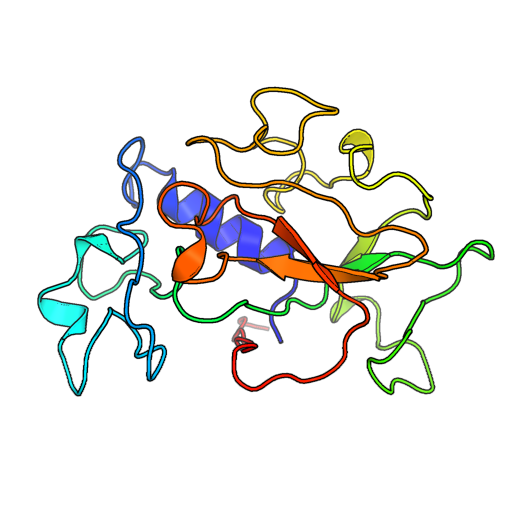 N N . HIS A 1 152 ? 4.403 -5.154 7.401 1.00 95.31 152 HIS A N 1
ATOM 1178 C CA . HIS A 1 152 ? 4.535 -6.386 8.182 1.00 95.31 152 HIS A CA 1
ATOM 1179 C C . HIS A 1 152 ? 4.339 -6.129 9.675 1.00 95.31 152 HIS A C 1
ATOM 1181 O O . HIS A 1 152 ? 4.663 -5.035 10.141 1.00 95.31 152 HIS A O 1
ATOM 1187 N N . TYR A 1 153 ? 3.905 -7.137 10.438 1.00 93.94 153 TYR A N 1
ATOM 1188 C CA . TYR A 1 153 ? 3.674 -7.029 11.889 1.00 93.94 153 TYR A CA 1
ATOM 1189 C C . TYR A 1 153 ? 4.857 -6.386 12.637 1.00 93.94 153 TYR A C 1
ATOM 1191 O O . TYR A 1 153 ? 4.679 -5.595 13.561 1.00 93.94 153 TYR A O 1
ATOM 1199 N N . SER A 1 154 ? 6.089 -6.679 12.203 1.00 94.12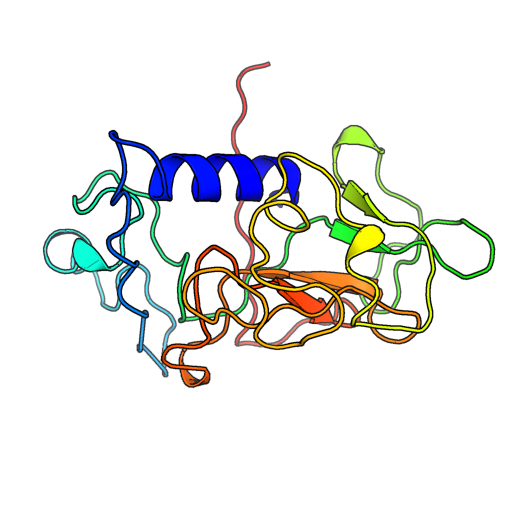 154 SER A N 1
ATOM 1200 C CA . SER A 1 154 ? 7.312 -6.195 12.851 1.00 94.12 154 SER A CA 1
ATOM 1201 C C . SER A 1 154 ? 7.597 -4.705 12.625 1.00 94.12 154 SER A C 1
ATOM 1203 O O . SER A 1 154 ? 8.555 -4.187 13.191 1.00 94.12 154 SER A O 1
ATOM 1205 N N . GLN A 1 155 ? 6.838 -4.025 11.762 1.00 93.75 155 GLN A N 1
ATOM 1206 C CA . GLN A 1 155 ? 6.991 -2.589 11.503 1.00 93.75 155 GLN A CA 1
ATOM 1207 C C . GLN A 1 155 ? 6.319 -1.730 12.584 1.00 93.75 155 GLN A C 1
ATOM 1209 O O . GLN A 1 155 ? 6.549 -0.522 12.627 1.00 93.75 155 GLN A O 1
ATOM 1214 N N . GLY A 1 156 ? 5.519 -2.337 13.472 1.00 93.31 156 GLY A N 1
ATOM 1215 C CA . GLY A 1 156 ? 4.833 -1.627 14.548 1.00 93.31 156 GLY A CA 1
ATOM 1216 C C . GLY A 1 156 ? 4.005 -0.465 14.003 1.00 93.31 156 GLY A C 1
ATOM 1217 O O . GLY A 1 156 ? 3.284 -0.622 13.024 1.00 93.31 156 GLY A O 1
ATOM 1218 N N . THR A 1 157 ? 4.165 0.719 14.594 1.00 93.62 157 THR A N 1
ATOM 1219 C CA . THR A 1 157 ? 3.418 1.937 14.230 1.00 93.62 157 THR A CA 1
ATOM 1220 C C . THR A 1 157 ? 3.768 2.518 12.858 1.00 93.62 157 THR A C 1
ATOM 1222 O O . THR A 1 157 ? 3.216 3.544 12.494 1.00 93.62 157 THR A O 1
ATOM 1225 N N . TYR A 1 158 ? 4.724 1.936 12.125 1.00 96.62 158 TYR A N 1
ATOM 1226 C CA . TYR A 1 158 ? 5.014 2.337 10.745 1.00 96.62 158 TYR A CA 1
ATOM 1227 C C . TYR A 1 158 ? 4.232 1.516 9.716 1.00 96.62 158 TYR A C 1
ATOM 1229 O O . TYR A 1 158 ? 4.310 1.830 8.528 1.00 96.62 158 TYR A O 1
ATOM 1237 N N . ALA A 1 159 ? 3.558 0.441 10.141 1.00 97.44 159 ALA A N 1
ATOM 1238 C CA . ALA A 1 159 ? 2.594 -0.290 9.327 1.00 97.44 159 ALA A CA 1
ATOM 1239 C C . ALA A 1 159 ? 1.259 0.457 9.304 1.00 97.44 159 ALA A C 1
ATOM 1241 O O . ALA A 1 159 ? 0.906 1.114 10.278 1.00 97.44 159 ALA A O 1
ATOM 1242 N N . GLY A 1 160 ? 0.504 0.305 8.220 1.00 97.94 160 GLY A N 1
ATOM 1243 C CA . GLY A 1 160 ? -0.755 1.015 8.084 1.00 97.94 160 GLY A CA 1
ATOM 1244 C C . GLY A 1 160 ? -1.318 0.994 6.674 1.00 97.94 160 GLY A C 1
ATOM 1245 O O . GLY A 1 160 ? -0.700 0.534 5.710 1.00 97.94 160 GLY A O 1
ATOM 1246 N N . VAL A 1 161 ? -2.535 1.511 6.537 1.00 98.12 161 VAL A N 1
ATOM 1247 C CA . VAL A 1 161 ? -3.258 1.490 5.258 1.00 98.12 161 VAL A CA 1
ATOM 1248 C C . VAL A 1 161 ? -2.621 2.419 4.218 1.00 98.12 161 VAL A C 1
ATOM 1250 O O . VAL A 1 161 ? -2.790 2.207 3.009 1.00 98.12 161 VAL A O 1
ATOM 1253 N N . PHE A 1 162 ? -1.865 3.424 4.666 1.00 98.06 162 PHE A N 1
ATOM 1254 C CA . PHE A 1 162 ? -1.118 4.354 3.822 1.00 98.06 162 PHE A CA 1
ATOM 1255 C C . PHE A 1 162 ? 0.329 3.901 3.599 1.00 98.06 162 PHE A C 1
ATOM 1257 O O . PHE A 1 162 ? 1.040 4.540 2.822 1.00 98.06 162 PHE A O 1
ATOM 1264 N N . TYR A 1 163 ? 0.731 2.767 4.185 1.00 98.19 163 TYR A N 1
ATOM 1265 C CA . TYR A 1 163 ? 2.000 2.105 3.912 1.00 98.19 163 TYR A CA 1
ATOM 1266 C C . TYR A 1 163 ? 2.106 1.721 2.440 1.00 98.19 163 TYR A C 1
ATOM 1268 O O . TYR A 1 163 ? 1.221 1.063 1.878 1.00 98.19 163 TYR A O 1
ATOM 1276 N N . PHE A 1 164 ? 3.254 2.018 1.843 1.00 98.00 164 PHE A N 1
ATOM 1277 C CA . PHE A 1 164 ? 3.681 1.344 0.627 1.00 98.00 164 PHE A CA 1
ATOM 1278 C C . PHE A 1 164 ? 5.190 1.162 0.578 1.00 98.00 164 PHE A C 1
ATOM 1280 O O . PHE A 1 164 ? 5.964 2.024 0.984 1.00 98.00 164 PHE A O 1
ATOM 1287 N N . ASN A 1 165 ? 5.597 0.026 0.027 1.00 97.25 165 ASN A N 1
ATOM 1288 C CA . ASN A 1 165 ? 6.988 -0.305 -0.243 1.00 97.25 165 ASN A CA 1
ATOM 1289 C C . ASN A 1 165 ? 7.082 -1.034 -1.585 1.00 97.25 165 ASN A C 1
ATOM 1291 O O . ASN A 1 165 ? 6.109 -1.119 -2.339 1.00 97.25 165 ASN A O 1
ATOM 1295 N N . SER A 1 166 ? 8.256 -1.564 -1.903 1.00 96.94 166 SER A N 1
ATOM 1296 C CA . SER A 1 166 ? 8.508 -2.265 -3.145 1.00 96.94 166 SER A CA 1
ATOM 1297 C C . SER A 1 166 ? 9.317 -3.542 -2.965 1.00 96.94 166 SER A C 1
ATOM 1299 O O . SER A 1 166 ? 10.110 -3.683 -2.035 1.00 96.94 166 SER A O 1
ATOM 1301 N N . ASN A 1 167 ? 9.115 -4.481 -3.885 1.00 97.38 167 ASN A N 1
ATOM 1302 C CA . ASN A 1 167 ? 9.829 -5.747 -3.956 1.00 97.38 167 ASN A CA 1
ATOM 1303 C C . ASN A 1 167 ? 10.118 -6.149 -5.418 1.00 97.38 167 ASN A C 1
ATOM 1305 O O . ASN A 1 167 ? 9.643 -5.520 -6.364 1.00 97.38 167 ASN A O 1
ATOM 1309 N N . LYS A 1 168 ? 10.913 -7.204 -5.617 1.00 97.00 168 LYS A N 1
ATOM 1310 C CA . LYS A 1 168 ? 11.213 -7.800 -6.929 1.00 97.00 168 LYS A CA 1
ATOM 1311 C C . LYS A 1 168 ? 10.074 -8.675 -7.456 1.00 97.00 168 LYS A C 1
ATOM 1313 O O . LYS A 1 168 ? 10.126 -9.090 -8.608 1.00 97.00 168 LYS A O 1
ATOM 1318 N N . GLY A 1 169 ? 9.047 -8.947 -6.649 1.00 96.31 169 GLY A N 1
ATOM 1319 C CA . GLY A 1 169 ? 7.923 -9.806 -7.034 1.00 96.31 169 GLY A CA 1
ATOM 1320 C C . GLY A 1 169 ? 8.168 -11.287 -6.750 1.00 96.31 169 GLY A C 1
ATOM 1321 O O . GLY A 1 169 ? 7.451 -12.136 -7.264 1.00 96.31 169 GLY A O 1
ATOM 1322 N N . ASN A 1 170 ? 9.189 -11.615 -5.957 1.00 95.31 170 ASN A N 1
ATOM 1323 C CA . ASN A 1 170 ? 9.416 -12.984 -5.512 1.00 95.31 170 ASN A CA 1
ATOM 1324 C C . ASN A 1 170 ? 8.452 -13.362 -4.368 1.00 95.31 170 ASN A C 1
ATOM 1326 O O . ASN A 1 170 ? 7.928 -12.494 -3.663 1.00 95.31 170 ASN A O 1
ATOM 1330 N N . ALA A 1 171 ? 8.253 -14.665 -4.177 1.00 93.94 171 ALA A N 1
ATOM 1331 C CA . ALA A 1 171 ? 7.438 -15.212 -3.098 1.00 93.94 171 ALA A CA 1
ATOM 1332 C C . ALA A 1 171 ? 8.240 -15.329 -1.790 1.00 93.94 171 ALA A C 1
ATOM 1334 O O . ALA A 1 171 ? 9.439 -15.613 -1.825 1.00 93.94 171 ALA A O 1
ATOM 1335 N N . PHE A 1 172 ? 7.560 -15.116 -0.664 1.00 93.50 172 PHE A N 1
ATOM 1336 C CA . PHE A 1 172 ? 8.023 -15.373 0.700 1.00 93.50 172 PHE A CA 1
ATOM 1337 C C . PHE A 1 172 ? 6.814 -15.744 1.565 1.00 93.50 172 PHE A C 1
ATOM 1339 O O . PHE A 1 172 ? 5.702 -15.314 1.265 1.00 93.50 172 PHE A O 1
ATOM 1346 N N . ASP A 1 173 ? 7.040 -16.473 2.656 1.00 92.12 173 ASP A N 1
ATOM 1347 C CA . ASP A 1 173 ? 5.963 -16.950 3.537 1.00 92.12 173 ASP A CA 1
ATOM 1348 C C . ASP A 1 173 ? 5.225 -15.811 4.263 1.00 92.12 173 ASP A C 1
ATOM 1350 O O . ASP A 1 173 ? 4.072 -15.962 4.649 1.00 92.12 173 ASP A O 1
ATOM 1354 N N . SER A 1 174 ? 5.862 -14.645 4.400 1.00 92.94 174 SER A N 1
ATOM 1355 C CA . SER A 1 174 ? 5.273 -13.446 5.005 1.00 92.94 174 SER A CA 1
ATOM 1356 C C . SER A 1 174 ? 4.564 -12.530 4.003 1.00 92.94 174 SER A C 1
ATOM 1358 O O . SER A 1 174 ? 4.247 -11.386 4.342 1.00 92.94 174 SER A O 1
ATOM 1360 N N . TYR A 1 175 ? 4.398 -12.965 2.746 1.00 94.81 175 TYR A N 1
ATOM 1361 C CA . TYR A 1 175 ? 3.815 -12.169 1.662 1.00 94.81 175 TYR A CA 1
ATOM 1362 C C . TYR A 1 175 ? 2.486 -12.784 1.210 1.00 94.81 175 TYR A C 1
ATOM 1364 O O . TYR A 1 175 ? 2.410 -13.957 0.848 1.00 94.81 175 TYR A O 1
ATOM 1372 N N . SER A 1 176 ? 1.447 -11.962 1.170 1.00 95.06 176 SER A N 1
ATOM 1373 C CA . SER A 1 176 ? 0.079 -12.312 0.806 1.00 95.06 176 SER A CA 1
ATOM 1374 C C . SER A 1 176 ? -0.403 -11.481 -0.387 1.00 95.06 176 SER A C 1
ATOM 1376 O O . SER A 1 176 ? 0.319 -10.666 -0.970 1.00 95.06 176 SER A O 1
ATOM 1378 N N . ALA A 1 177 ? -1.643 -11.729 -0.796 1.00 95.44 177 ALA A N 1
ATOM 1379 C CA . ALA A 1 177 ? -2.350 -10.924 -1.775 1.00 95.44 177 ALA A CA 1
ATOM 1380 C C . ALA A 1 177 ? -3.857 -11.085 -1.582 1.00 95.44 177 ALA A C 1
ATOM 1382 O O . ALA A 1 177 ? -4.340 -12.180 -1.290 1.00 95.44 177 ALA A O 1
ATOM 1383 N N . ARG A 1 178 ? -4.616 -10.031 -1.885 1.00 93.75 178 ARG A N 1
ATOM 1384 C CA . ARG A 1 178 ? -6.086 -10.067 -1.893 1.00 93.75 178 ARG A CA 1
ATOM 1385 C C . ARG A 1 178 ? -6.698 -10.006 -3.285 1.00 93.75 178 ARG A C 1
ATOM 1387 O O . ARG A 1 178 ? -6.158 -9.403 -4.221 1.00 93.75 178 ARG A O 1
ATOM 1394 N N . ALA A 1 179 ? -7.853 -10.646 -3.428 1.00 93.06 179 ALA A N 1
ATOM 1395 C CA . ALA A 1 179 ? -8.700 -10.559 -4.612 1.00 93.06 179 ALA A CA 1
ATOM 1396 C C . ALA A 1 179 ? -9.751 -9.453 -4.442 1.00 93.06 179 ALA A C 1
ATOM 1398 O O . ALA A 1 179 ? -10.153 -9.137 -3.326 1.00 93.06 179 ALA A O 1
ATOM 1399 N N . VAL A 1 180 ? -10.200 -8.878 -5.557 1.00 91.44 180 VAL A N 1
ATOM 1400 C CA . VAL A 1 180 ? -11.299 -7.905 -5.581 1.00 91.44 180 VAL A CA 1
ATOM 1401 C C . VAL A 1 180 ? -12.384 -8.432 -6.500 1.00 91.44 180 VAL A C 1
ATOM 1403 O O . VAL A 1 180 ? -12.092 -8.866 -7.614 1.00 91.44 180 VAL A O 1
ATOM 1406 N N . LEU A 1 181 ? -13.628 -8.368 -6.031 1.00 88.44 181 LEU A N 1
ATOM 1407 C CA . LEU A 1 181 ? -14.812 -8.588 -6.845 1.00 88.44 181 LEU A CA 1
ATOM 1408 C C . LEU A 1 181 ? -15.425 -7.227 -7.177 1.00 88.44 181 LEU A C 1
ATOM 1410 O O . LEU A 1 181 ? -15.865 -6.508 -6.284 1.00 88.44 181 LEU A O 1
ATOM 1414 N N . SER A 1 182 ? -15.445 -6.875 -8.458 1.00 77.31 182 SER A N 1
ATOM 1415 C CA . SER A 1 182 ? -16.131 -5.684 -8.957 1.00 77.31 182 SER A CA 1
ATOM 1416 C C . SER A 1 182 ? -17.369 -6.102 -9.742 1.00 77.31 182 SER A C 1
ATOM 1418 O O . SER A 1 182 ? -17.303 -7.056 -10.518 1.00 77.31 182 SER A O 1
ATOM 1420 N N . ALA A 1 183 ? -18.478 -5.379 -9.582 1.00 74.00 183 ALA A N 1
ATOM 1421 C CA . ALA A 1 183 ? -19.604 -5.507 -10.502 1.00 74.00 183 ALA A CA 1
ATOM 1422 C C . ALA A 1 183 ? -19.160 -5.069 -11.911 1.00 74.00 183 ALA A C 1
ATOM 1424 O O . ALA A 1 183 ? -18.438 -4.077 -12.041 1.00 74.00 183 ALA A O 1
ATOM 1425 N N . GLN A 1 184 ? -19.536 -5.847 -12.928 1.00 57.56 184 GLN A N 1
ATOM 1426 C CA . GLN A 1 184 ? -19.254 -5.563 -14.337 1.00 57.56 184 GLN A CA 1
ATOM 1427 C C . GLN A 1 184 ? -20.400 -4.784 -14.975 1.00 57.56 184 GLN A C 1
ATOM 1429 O O . GLN A 1 184 ? -21.566 -5.090 -14.637 1.00 57.56 184 GLN A O 1
#

Solvent-accessible surface area (backbone atoms only — not comparable to full-atom values): 9345 Å² total; per-residue (Å²): 96,31,26,38,57,60,52,10,54,53,41,48,42,21,51,28,94,80,20,41,32,93,54,76,60,41,58,25,63,34,81,88,74,44,38,62,33,51,35,71,94,64,33,31,66,74,37,12,52,29,14,33,38,57,35,69,85,35,58,55,62,36,13,6,23,40,28,29,44,35,31,25,35,23,25,36,96,84,75,40,80,43,46,76,55,50,75,56,90,63,77,73,66,71,92,61,38,40,81,36,72,57,43,77,52,36,39,61,40,86,62,40,48,85,64,32,48,56,42,83,45,45,80,45,80,65,39,54,57,15,15,52,85,43,4,32,31,33,48,39,20,77,85,16,24,24,31,31,30,13,28,35,26,90,48,49,73,33,20,15,63,44,14,30,32,50,34,39,47,64,89,52,96,58,52,47,66,49,78,74,88,75,92,129

pLDDT: mean 95.44, std 4.21, range [57.56, 98.19]

Nearest PDB structures (foldseek):
  5vf4-assembly4_D  TM=4.808E-01  e=1.640E-03  Thermus aquaticus Y51MC23
  5vf4-assembly3_C  TM=5.030E-01  e=1.154E-02  Thermus aquaticus Y51MC23